Protein AF-A0A8E2WF49-F1 (afdb_monomer)

InterPro domains:
  IPR012863 Protein of unknown function DUF1636 [PF07845] (71-184)

Foldseek 3Di:
DDDDDDDDDPVVVPDDQDFDPVLVVVVVVPPDDDDDDDDDDDDDDDDPPDDDPPPPDDDDPPVPPQQAKEKEKAQQAADPPPRDRCRVVLLVLLVVVLVPDPDPLCVSDHHYYYDHDPRQNSFGIWIKIDTAQAKIWIFGNDDSPPCSVQVSVLSSVQSPDPRSDDDLVPRDPSRRPGTPDIGGHPNDPPDDDD

Structure (mmCIF, N/CA/C/O backbone):
data_AF-A0A8E2WF49-F1
#
_entry.id   AF-A0A8E2WF49-F1
#
loop_
_atom_site.group_PDB
_atom_site.id
_atom_site.type_symbol
_atom_site.label_atom_id
_atom_site.label_alt_id
_atom_site.label_comp_id
_atom_site.label_asym_id
_atom_site.label_entity_id
_atom_site.label_seq_id
_atom_site.pdbx_PDB_ins_code
_atom_site.Cartn_x
_atom_site.Cartn_y
_atom_site.Cartn_z
_atom_site.occupancy
_atom_site.B_iso_or_equiv
_atom_site.auth_seq_id
_atom_site.auth_comp_id
_atom_site.auth_asym_id
_atom_site.auth_atom_id
_atom_site.pdbx_PDB_model_num
ATOM 1 N N . MET A 1 1 ? -32.742 -18.737 -45.192 1.00 38.19 1 MET A N 1
ATOM 2 C CA . MET A 1 1 ? -31.601 -18.593 -46.130 1.00 38.19 1 MET A CA 1
ATOM 3 C C . MET A 1 1 ? -31.351 -17.095 -46.253 1.00 38.19 1 MET A C 1
ATOM 5 O O . MET A 1 1 ? -32.296 -16.425 -46.627 1.00 38.19 1 MET A O 1
ATOM 9 N N . ASN A 1 2 ? -30.260 -16.431 -45.871 1.00 32.62 2 ASN A N 1
ATOM 10 C CA . ASN A 1 2 ? -28.906 -16.698 -45.356 1.00 32.62 2 ASN A CA 1
ATOM 11 C C . ASN A 1 2 ? -28.612 -15.534 -44.372 1.00 32.62 2 ASN A C 1
ATOM 13 O O . ASN A 1 2 ? -29.075 -14.428 -44.616 1.00 32.62 2 ASN A O 1
ATOM 17 N N . ALA A 1 3 ? -28.055 -15.715 -43.173 1.00 40.75 3 ALA A N 1
ATOM 18 C CA . ALA A 1 3 ? -26.646 -15.977 -42.859 1.00 40.75 3 ALA A CA 1
ATOM 19 C C . ALA A 1 3 ? -25.659 -14.917 -43.398 1.00 40.75 3 ALA A C 1
ATOM 21 O O . ALA A 1 3 ? -25.081 -15.097 -44.462 1.00 40.75 3 ALA A O 1
ATOM 22 N N . THR A 1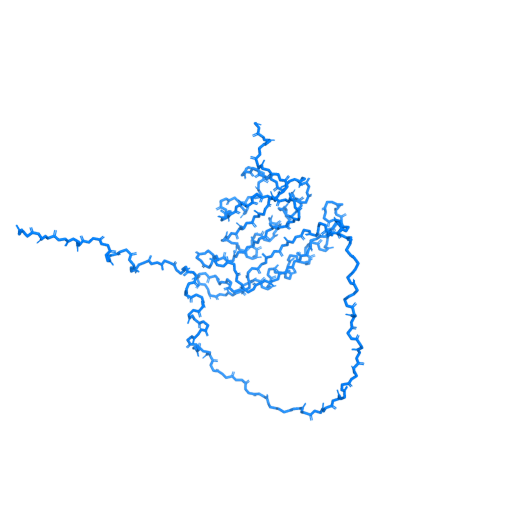 4 ? -25.391 -13.883 -42.591 1.00 45.22 4 THR A N 1
ATOM 23 C CA . THR A 1 4 ? -24.078 -13.213 -42.523 1.00 45.22 4 THR A CA 1
ATOM 24 C C . THR A 1 4 ? -23.876 -12.677 -41.111 1.00 45.22 4 THR A C 1
ATOM 26 O O . THR A 1 4 ? -24.455 -11.677 -40.697 1.00 45.22 4 THR A O 1
ATOM 29 N N . GLY A 1 5 ? -23.106 -13.436 -40.333 1.00 36.09 5 GLY A N 1
ATOM 30 C CA . GLY A 1 5 ? -22.771 -13.142 -38.952 1.00 36.09 5 GLY A CA 1
ATOM 31 C C . GLY A 1 5 ? -21.368 -12.565 -38.790 1.00 36.09 5 GLY A C 1
ATOM 32 O O . GLY A 1 5 ? -20.485 -12.786 -39.611 1.00 36.09 5 GLY A O 1
ATOM 33 N N . ARG A 1 6 ? -21.202 -11.900 -37.643 1.00 44.44 6 ARG A N 1
ATOM 34 C CA . ARG A 1 6 ? -20.004 -11.879 -36.788 1.00 44.44 6 ARG A CA 1
ATOM 35 C C . ARG A 1 6 ? -18.681 -11.527 -37.475 1.00 44.44 6 ARG A C 1
ATOM 37 O O . ARG A 1 6 ? -17.845 -12.393 -37.691 1.00 44.44 6 ARG A O 1
ATOM 44 N N . GLN A 1 7 ? -18.428 -10.235 -37.649 1.00 46.00 7 GLN A N 1
ATOM 45 C CA . GLN A 1 7 ? -17.064 -9.706 -37.727 1.00 46.00 7 GLN A CA 1
ATOM 46 C C . GLN A 1 7 ? -16.991 -8.487 -36.807 1.00 46.00 7 GLN A C 1
ATOM 48 O O . GLN A 1 7 ? -17.578 -7.454 -37.104 1.00 46.00 7 GLN A O 1
ATOM 53 N N . GLY A 1 8 ? -16.367 -8.629 -35.636 1.00 35.56 8 GLY A N 1
ATOM 54 C CA . GLY A 1 8 ? -16.254 -7.504 -34.698 1.00 35.56 8 GLY A CA 1
ATOM 55 C C . GLY A 1 8 ? -15.746 -7.822 -33.292 1.00 35.56 8 GLY A C 1
ATOM 56 O O . GLY A 1 8 ? -15.542 -6.896 -32.518 1.00 35.56 8 GLY A O 1
ATOM 57 N N . TRP A 1 9 ? -15.522 -9.093 -32.939 1.00 39.81 9 TRP A N 1
ATOM 58 C CA . TRP A 1 9 ? -15.067 -9.469 -31.590 1.00 39.81 9 TRP A CA 1
ATOM 59 C C . TRP A 1 9 ? -13.583 -9.879 -31.517 1.00 39.81 9 TRP A C 1
ATOM 61 O O . TRP A 1 9 ? -13.001 -9.855 -30.436 1.00 39.81 9 TRP A O 1
ATOM 71 N N . GLU A 1 10 ? -12.935 -10.189 -32.645 1.00 38.84 10 GLU A N 1
ATOM 72 C CA . GLU A 1 10 ? -11.559 -10.722 -32.660 1.00 38.84 10 GLU A CA 1
ATOM 73 C C . GLU A 1 10 ? -10.469 -9.643 -32.497 1.00 38.84 10 GLU A C 1
ATOM 75 O O . GLU A 1 10 ? -9.354 -9.948 -32.081 1.00 38.84 10 GLU A O 1
ATOM 80 N N . GLY A 1 11 ? -10.791 -8.361 -32.712 1.00 31.05 11 GLY A N 1
ATOM 81 C CA . GLY A 1 11 ? -9.837 -7.252 -32.549 1.00 31.05 11 GLY A CA 1
ATOM 82 C C . GLY A 1 11 ? -9.539 -6.856 -31.094 1.00 31.05 11 GLY A C 1
ATOM 83 O O . GLY A 1 11 ? -8.547 -6.180 -30.837 1.00 31.05 11 GLY A O 1
ATOM 84 N N . TRP A 1 12 ? -10.360 -7.283 -30.128 1.00 38.59 12 TRP A N 1
ATOM 85 C CA . TRP A 1 12 ? -10.239 -6.874 -28.717 1.00 38.59 12 TRP A CA 1
ATOM 86 C C . TRP A 1 12 ? -9.315 -7.768 -27.872 1.00 38.59 12 TRP A C 1
ATOM 88 O O . TRP A 1 12 ? -8.993 -7.425 -26.736 1.00 38.59 12 TRP A O 1
ATOM 98 N N . MET A 1 13 ? -8.867 -8.914 -28.397 1.00 34.59 13 MET A N 1
ATOM 99 C CA . MET A 1 13 ? -7.966 -9.820 -27.666 1.00 34.59 13 MET A CA 1
ATOM 100 C C . MET A 1 13 ? -6.474 -9.501 -27.849 1.00 34.59 13 MET A C 1
ATOM 102 O O . MET A 1 13 ? -5.656 -10.013 -27.091 1.00 34.59 13 MET A O 1
ATOM 106 N N . ALA A 1 14 ? -6.104 -8.617 -28.782 1.00 43.47 14 ALA A N 1
ATOM 107 C CA . ALA A 1 14 ? -4.704 -8.366 -29.141 1.00 43.47 14 ALA A CA 1
ATOM 108 C C . ALA A 1 14 ? -3.983 -7.282 -28.306 1.00 43.47 14 ALA A C 1
ATOM 110 O O . ALA A 1 14 ? -2.799 -7.045 -28.529 1.00 43.47 14 ALA A O 1
ATOM 111 N N . GLN A 1 15 ? -4.645 -6.632 -27.340 1.00 46.75 15 GLN A N 1
ATOM 112 C CA . GLN A 1 15 ? -4.008 -5.674 -26.417 1.00 46.75 15 GLN A CA 1
ATOM 113 C C . GLN A 1 15 ? -4.523 -5.822 -24.980 1.00 46.75 15 GLN A C 1
ATOM 115 O O . GLN A 1 15 ? -4.969 -4.855 -24.369 1.00 46.75 15 GLN A O 1
ATOM 120 N N . ARG A 1 16 ? -4.470 -7.027 -24.405 1.00 43.91 16 ARG A N 1
ATOM 121 C CA . ARG A 1 16 ? -4.667 -7.176 -22.955 1.00 43.91 16 ARG A CA 1
ATOM 122 C C . ARG A 1 16 ? -3.370 -6.780 -22.232 1.00 43.91 16 ARG A C 1
ATOM 124 O O . ARG A 1 16 ? -2.412 -7.551 -22.287 1.00 43.91 16 ARG A O 1
ATOM 131 N N . PRO A 1 17 ? -3.277 -5.600 -21.582 1.00 47.06 17 PRO A N 1
ATOM 132 C CA . PRO A 1 17 ? -2.126 -5.285 -20.744 1.00 47.06 17 PRO A CA 1
ATOM 133 C C . PRO A 1 17 ? -2.053 -6.314 -19.617 1.00 47.06 17 PRO A C 1
ATOM 135 O O . PRO A 1 17 ? -3.069 -6.582 -18.985 1.00 47.06 17 PRO A O 1
ATOM 138 N N . ALA A 1 18 ? -0.862 -6.884 -19.417 1.00 44.75 18 ALA A N 1
ATOM 139 C CA . ALA A 1 18 ? -0.517 -7.972 -18.497 1.00 44.75 18 ALA A CA 1
ATOM 140 C C . ALA A 1 18 ? -1.478 -8.150 -17.301 1.00 44.75 18 ALA A C 1
ATOM 142 O O . ALA A 1 18 ? -1.234 -7.662 -16.196 1.00 44.75 18 ALA A O 1
ATOM 143 N N . SER A 1 19 ? -2.570 -8.877 -17.532 1.00 62.00 19 SER A N 1
ATOM 144 C CA . SER A 1 19 ? -3.515 -9.324 -16.518 1.00 62.00 19 SER A CA 1
ATOM 145 C C . SER A 1 19 ? -3.236 -10.791 -16.227 1.00 62.00 19 SER A C 1
ATOM 147 O O . SER A 1 19 ? -3.172 -11.572 -17.168 1.00 62.00 19 SER A O 1
ATOM 149 N N . GLN A 1 20 ? -3.087 -11.131 -14.942 1.00 54.25 20 GLN A N 1
ATOM 150 C CA . GLN A 1 20 ? -3.127 -12.463 -14.300 1.00 54.25 20 GLN A CA 1
ATOM 151 C C . GLN A 1 20 ? -2.342 -13.620 -14.960 1.00 54.25 20 GLN A C 1
ATOM 153 O O . GLN A 1 20 ? -1.416 -14.151 -14.351 1.00 54.25 20 GLN A O 1
ATOM 158 N N . GLU A 1 21 ? -2.662 -13.990 -16.195 1.00 46.31 21 GLU A N 1
ATOM 159 C CA . GLU A 1 21 ? -2.089 -15.106 -16.952 1.00 46.31 21 GLU A CA 1
ATOM 160 C C . GLU A 1 21 ? -0.596 -14.887 -17.257 1.00 46.31 21 GLU A C 1
ATOM 162 O O . GLU A 1 21 ? 0.214 -15.801 -17.129 1.00 46.31 21 GLU A O 1
ATOM 167 N N . THR A 1 22 ? -0.174 -13.651 -17.549 1.00 51.75 22 THR A N 1
ATOM 168 C CA . THR A 1 22 ? 1.205 -13.365 -17.993 1.00 51.75 22 THR A CA 1
ATOM 169 C C . THR A 1 22 ? 2.265 -13.562 -16.904 1.00 51.75 22 THR A C 1
ATOM 171 O O . THR A 1 22 ? 3.410 -13.887 -17.216 1.00 51.75 22 THR A O 1
ATOM 174 N N . CYS A 1 23 ? 1.915 -13.370 -15.626 1.00 51.19 23 CYS A N 1
ATOM 175 C CA . CYS A 1 23 ? 2.872 -13.573 -14.534 1.00 51.19 23 CYS A CA 1
ATOM 176 C C . CYS A 1 23 ? 3.107 -15.071 -14.295 1.00 51.19 23 CYS A C 1
ATOM 178 O O . CYS A 1 23 ? 4.255 -15.498 -14.230 1.00 51.19 23 CYS A O 1
ATOM 180 N N . HIS A 1 24 ? 2.032 -15.867 -14.296 1.00 47.50 24 HIS A N 1
ATOM 181 C CA . HIS A 1 24 ? 2.108 -17.324 -14.181 1.00 47.50 24 HIS A CA 1
ATOM 182 C C . HIS A 1 24 ? 2.810 -17.953 -15.401 1.00 47.50 24 HIS A C 1
ATOM 184 O O . HIS A 1 24 ? 3.558 -18.918 -15.274 1.00 47.50 24 HIS A O 1
ATOM 190 N N . GLN A 1 25 ? 2.627 -17.387 -16.598 1.00 50.59 25 GLN A N 1
ATOM 191 C CA . GLN A 1 25 ? 3.191 -17.925 -17.841 1.00 50.59 25 GLN A CA 1
ATOM 192 C C . GLN A 1 25 ? 4.688 -17.611 -18.026 1.00 50.59 25 GLN A C 1
ATOM 194 O O . GLN A 1 25 ? 5.413 -18.404 -18.627 1.00 50.59 25 GLN A O 1
ATOM 199 N N . HIS A 1 26 ? 5.195 -16.506 -17.466 1.00 50.56 26 HIS A N 1
ATOM 200 C CA . HIS A 1 26 ? 6.644 -16.253 -17.390 1.00 50.56 26 HIS A CA 1
ATOM 201 C C . HIS A 1 26 ? 7.354 -17.183 -16.393 1.00 50.56 26 HIS A C 1
ATOM 203 O O . HIS A 1 26 ? 8.491 -17.575 -16.641 1.00 50.56 26 HIS A O 1
ATOM 209 N N . GLU A 1 27 ? 6.684 -17.577 -15.307 1.00 50.47 27 GLU A N 1
ATOM 210 C CA . GLU A 1 27 ? 7.191 -18.574 -14.351 1.00 50.47 27 GLU A CA 1
ATOM 211 C C . GLU A 1 27 ? 7.284 -19.970 -14.990 1.00 50.47 27 GLU A C 1
ATOM 213 O O . GLU A 1 27 ? 8.276 -20.675 -14.823 1.00 50.47 27 GLU A O 1
ATOM 218 N N . LEU A 1 28 ? 6.294 -20.332 -15.814 1.00 44.28 28 LEU A N 1
ATOM 219 C CA . LEU A 1 28 ? 6.237 -21.622 -16.510 1.00 44.28 28 LEU A CA 1
ATOM 220 C C . LEU A 1 28 ? 7.184 -21.738 -17.718 1.00 44.28 28 LEU A C 1
ATOM 222 O O . LEU A 1 28 ? 7.520 -22.849 -18.119 1.00 44.28 28 LEU A O 1
ATOM 226 N N . THR A 1 29 ? 7.616 -20.627 -18.323 1.00 45.25 29 THR A N 1
ATOM 227 C CA . THR A 1 29 ? 8.442 -20.657 -19.551 1.00 45.25 29 THR A CA 1
ATOM 228 C C . THR A 1 29 ? 9.947 -20.695 -19.305 1.00 45.25 29 THR A C 1
ATOM 230 O O . THR A 1 29 ? 10.702 -20.764 -20.274 1.00 45.25 29 THR A O 1
ATOM 233 N N . GLY A 1 30 ? 10.404 -20.696 -18.046 1.00 40.47 30 GLY A N 1
ATOM 234 C CA . GLY A 1 30 ? 11.752 -21.148 -17.688 1.00 40.47 30 GLY A CA 1
ATOM 235 C C . GLY A 1 30 ? 12.915 -20.461 -18.415 1.00 40.47 30 GLY A C 1
ATOM 236 O O . GLY A 1 30 ? 14.003 -21.031 -18.472 1.00 40.47 30 GLY A O 1
ATOM 237 N N . ARG A 1 31 ? 12.745 -19.245 -18.961 1.00 41.03 31 ARG A N 1
ATOM 238 C CA . ARG A 1 31 ? 13.866 -18.441 -19.484 1.00 41.03 31 ARG A CA 1
ATOM 239 C C . ARG A 1 31 ? 14.629 -17.823 -18.312 1.00 41.03 31 ARG A C 1
ATOM 241 O O . ARG A 1 31 ? 14.635 -16.612 -18.113 1.00 41.03 31 ARG A O 1
ATOM 248 N N . GLY A 1 32 ? 15.218 -18.703 -17.507 1.00 35.22 32 GLY A N 1
ATOM 249 C CA . GLY A 1 32 ? 16.214 -18.378 -16.505 1.00 35.22 32 GLY A CA 1
ATOM 250 C C . GLY A 1 32 ? 17.478 -17.853 -17.178 1.00 35.22 32 GLY A C 1
ATOM 251 O O . GLY A 1 32 ? 17.897 -18.333 -18.231 1.00 35.22 32 GLY A O 1
ATOM 252 N N . VAL A 1 33 ? 18.069 -16.837 -16.564 1.00 42.41 33 VAL A N 1
ATOM 253 C CA . VAL A 1 33 ? 19.403 -16.339 -16.903 1.00 42.41 33 VAL A CA 1
ATOM 254 C C . VAL A 1 33 ? 20.438 -17.374 -16.421 1.00 42.41 33 VAL A C 1
ATOM 256 O O . VAL A 1 33 ? 20.286 -17.881 -15.307 1.00 42.41 33 VAL A O 1
ATOM 259 N N . PRO A 1 34 ? 21.469 -17.727 -17.216 1.00 36.75 34 PRO A N 1
ATOM 260 C CA . PRO A 1 34 ? 22.448 -18.742 -16.833 1.00 36.75 34 PRO A CA 1
ATOM 261 C C . PRO A 1 34 ? 23.568 -18.194 -15.933 1.00 36.75 34 PRO A C 1
ATOM 263 O O . PRO A 1 34 ? 24.115 -17.127 -16.199 1.00 36.75 34 PRO A O 1
ATOM 266 N N . GLY A 1 35 ? 23.990 -19.016 -14.963 1.00 31.31 35 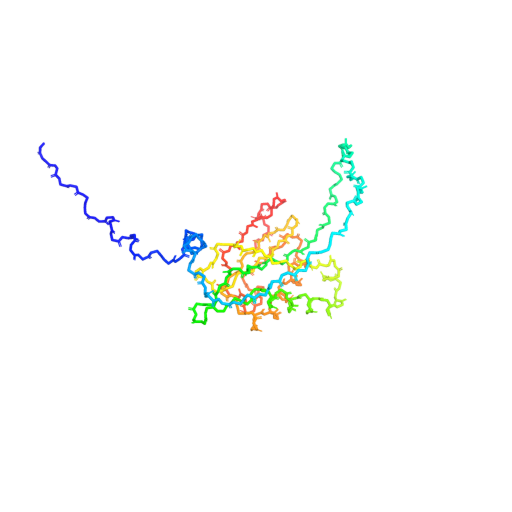GLY A N 1
ATOM 267 C CA . GLY A 1 35 ? 25.384 -19.084 -14.501 1.00 31.31 35 GLY A CA 1
ATOM 268 C C . GLY A 1 35 ? 25.639 -18.772 -13.022 1.00 31.31 35 GLY A C 1
ATOM 269 O O . GLY A 1 35 ? 25.539 -17.626 -12.603 1.00 31.31 35 GLY A O 1
ATOM 270 N N . GLY A 1 36 ? 26.069 -19.789 -12.263 1.00 30.03 36 GLY A N 1
ATOM 271 C CA . GLY A 1 36 ? 26.660 -19.628 -10.929 1.00 30.03 36 GLY A CA 1
ATOM 272 C C . GLY A 1 36 ? 26.642 -20.907 -10.089 1.00 30.03 36 GLY A C 1
ATOM 273 O O . GLY A 1 36 ? 25.849 -21.035 -9.166 1.00 30.03 36 GLY A O 1
ATOM 274 N N . ASN A 1 37 ? 27.489 -21.873 -10.434 1.00 37.16 37 ASN A N 1
ATOM 275 C CA . ASN A 1 37 ? 27.686 -23.148 -9.745 1.00 37.16 37 ASN A CA 1
ATOM 276 C C . ASN A 1 37 ? 28.632 -23.023 -8.534 1.00 37.16 37 ASN A C 1
ATOM 278 O O . ASN A 1 37 ? 29.767 -22.582 -8.672 1.00 37.16 37 ASN A O 1
ATOM 282 N N . ALA A 1 38 ? 28.217 -23.536 -7.374 1.00 35.84 38 ALA A N 1
ATOM 283 C CA . ALA A 1 38 ? 29.129 -23.989 -6.325 1.00 35.84 38 ALA A CA 1
ATOM 284 C C . ALA A 1 38 ? 28.512 -25.197 -5.611 1.00 35.84 38 ALA A C 1
ATOM 286 O O . ALA A 1 38 ? 27.334 -25.201 -5.260 1.00 35.84 38 ALA A O 1
ATOM 287 N N . ASN A 1 39 ? 29.317 -26.247 -5.488 1.00 35.06 39 ASN A N 1
ATOM 288 C CA . ASN A 1 39 ? 28.930 -27.599 -5.121 1.00 35.06 39 ASN A CA 1
ATOM 289 C C . ASN A 1 39 ? 29.429 -27.952 -3.707 1.00 35.06 39 ASN A C 1
ATOM 291 O O . ASN A 1 39 ? 30.492 -27.492 -3.306 1.00 35.06 39 ASN A O 1
ATOM 295 N N . LEU A 1 40 ? 28.697 -28.871 -3.068 1.00 36.25 40 LEU A N 1
ATOM 296 C CA . LEU A 1 40 ? 29.076 -29.801 -1.991 1.00 36.25 40 LEU A CA 1
ATOM 297 C C . LEU A 1 40 ? 29.456 -29.272 -0.596 1.00 36.25 40 LEU A C 1
ATOM 299 O O . LEU A 1 40 ? 30.496 -28.667 -0.367 1.00 36.25 40 LEU A O 1
ATOM 303 N N . GLY A 1 41 ? 28.654 -29.721 0.374 1.00 30.80 41 GLY A N 1
ATOM 304 C CA . GLY A 1 41 ? 28.955 -29.723 1.804 1.00 30.80 41 GLY A CA 1
ATOM 305 C C . GLY A 1 41 ? 27.943 -30.565 2.586 1.00 30.80 41 GLY A C 1
ATOM 306 O O . GLY A 1 41 ? 27.234 -30.050 3.441 1.00 30.80 41 GLY A O 1
ATOM 307 N N . LEU A 1 42 ? 27.823 -31.852 2.240 1.00 38.50 42 LEU A N 1
ATOM 308 C CA . LEU A 1 42 ? 27.000 -32.837 2.945 1.00 38.50 42 LEU A CA 1
ATOM 309 C C . LEU A 1 42 ? 27.689 -33.239 4.260 1.00 38.50 42 LEU A C 1
ATOM 311 O O . LEU A 1 42 ? 28.649 -34.002 4.234 1.00 38.50 42 LEU A O 1
ATOM 315 N N . VAL A 1 43 ? 27.165 -32.793 5.402 1.00 38.56 43 VAL A N 1
ATOM 316 C CA . VAL A 1 43 ? 27.353 -33.479 6.689 1.00 38.56 43 VAL A CA 1
ATOM 317 C C . VAL A 1 43 ? 26.022 -33.515 7.430 1.00 38.56 43 VAL A C 1
ATOM 319 O O . VAL A 1 43 ? 25.433 -32.491 7.769 1.00 38.56 43 VAL A O 1
ATOM 322 N N . GLY A 1 44 ? 25.513 -34.732 7.609 1.00 36.38 44 GLY A N 1
ATOM 323 C CA . GLY A 1 44 ? 24.243 -34.991 8.265 1.00 36.38 44 GLY A CA 1
ATOM 324 C C . GLY A 1 44 ? 24.278 -34.662 9.752 1.00 36.38 44 GLY A C 1
ATOM 325 O O . GLY A 1 44 ? 25.291 -34.832 10.433 1.00 36.38 44 GLY A O 1
ATOM 326 N N 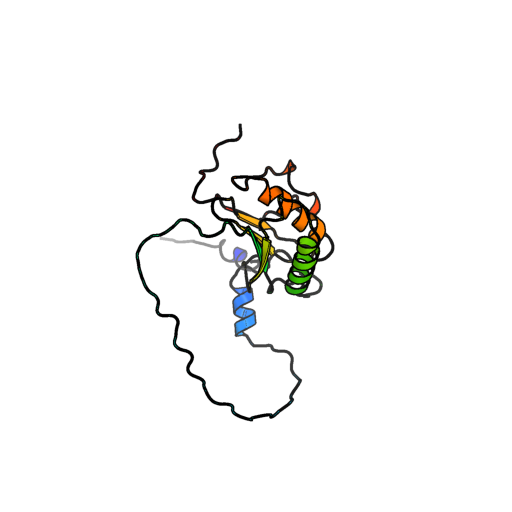. ARG A 1 45 ? 23.123 -34.245 10.274 1.00 40.62 45 ARG A N 1
ATOM 327 C CA . ARG A 1 45 ? 22.866 -34.246 11.711 1.00 40.62 45 ARG A CA 1
ATOM 328 C C . ARG A 1 45 ? 21.389 -34.515 11.991 1.00 40.62 45 ARG A C 1
ATOM 330 O O . ARG A 1 45 ? 20.539 -33.651 11.844 1.00 40.62 45 ARG A O 1
ATOM 337 N N . LEU A 1 46 ? 21.157 -35.787 12.308 1.00 44.31 46 LEU A N 1
ATOM 338 C CA . LEU A 1 46 ? 20.217 -36.358 13.275 1.00 44.31 46 LEU A CA 1
ATOM 339 C C . LEU A 1 46 ? 18.935 -35.559 13.554 1.00 44.31 46 LEU A C 1
ATOM 341 O O . LEU A 1 46 ? 18.941 -34.542 14.243 1.00 44.31 46 LEU A O 1
ATOM 345 N N . ALA A 1 47 ? 17.830 -36.131 13.076 1.00 41.22 47 ALA A N 1
ATOM 346 C CA . ALA A 1 47 ? 16.470 -35.796 13.451 1.00 41.22 47 ALA A CA 1
ATOM 347 C C . ALA A 1 47 ? 16.262 -36.004 14.959 1.00 41.22 47 ALA A C 1
ATOM 349 O O . ALA A 1 47 ? 16.065 -37.123 15.433 1.00 41.22 47 ALA A O 1
ATOM 350 N N . SER A 1 48 ? 16.271 -34.905 15.704 1.00 39.66 48 SER A N 1
ATOM 351 C CA . SER A 1 48 ? 15.607 -34.835 16.998 1.00 39.66 48 SER A CA 1
ATOM 352 C C . SER A 1 48 ? 14.122 -34.631 16.721 1.00 39.66 48 SER A C 1
ATOM 354 O O . SER A 1 48 ? 13.689 -33.521 16.411 1.00 39.66 48 SER A O 1
ATOM 356 N N . PHE A 1 49 ? 13.360 -35.723 16.781 1.00 43.75 49 PHE A N 1
ATOM 357 C CA . PHE A 1 49 ? 11.904 -35.708 16.871 1.00 43.75 49 PHE A CA 1
ATOM 358 C C . PHE A 1 49 ? 11.498 -34.880 18.096 1.00 43.75 49 PHE A C 1
ATOM 360 O O . PHE A 1 49 ? 11.471 -35.378 19.219 1.00 43.75 49 PHE A O 1
ATOM 367 N N . LEU A 1 50 ? 11.220 -33.596 17.881 1.00 42.66 50 LEU A N 1
ATOM 368 C CA . LEU A 1 50 ? 10.443 -32.806 18.821 1.00 42.66 50 LEU A CA 1
ATOM 369 C C . LEU A 1 50 ? 8.972 -33.173 18.594 1.00 42.66 50 LEU A C 1
ATOM 371 O O . LEU A 1 50 ? 8.533 -33.180 17.439 1.00 42.66 50 LEU A O 1
ATOM 375 N N . PRO A 1 51 ? 8.220 -33.533 19.647 1.00 37.19 51 PRO A N 1
ATOM 376 C CA . PRO A 1 51 ? 6.825 -33.904 19.496 1.00 37.19 51 PRO A CA 1
ATOM 377 C C . PRO A 1 51 ? 6.051 -32.720 18.917 1.00 37.19 51 PRO A C 1
ATOM 379 O O . PRO A 1 51 ? 6.181 -31.586 19.380 1.00 37.19 51 PRO A O 1
ATOM 382 N N . SER A 1 52 ? 5.271 -33.003 17.873 1.00 43.31 52 SER A N 1
ATOM 383 C CA . SER A 1 52 ? 4.266 -32.097 17.329 1.00 43.31 52 SER A CA 1
ATOM 384 C C . SER A 1 52 ? 3.446 -31.505 18.478 1.00 43.31 52 SER A C 1
ATOM 386 O O . SER A 1 52 ? 3.025 -32.276 19.345 1.00 43.31 52 SER A O 1
ATOM 388 N N . PRO A 1 53 ? 3.187 -30.185 18.517 1.00 39.44 53 PRO A N 1
ATOM 389 C CA . PRO A 1 53 ? 2.167 -29.685 19.416 1.00 39.44 53 PRO A CA 1
ATOM 390 C C . PRO A 1 53 ? 0.855 -30.321 18.966 1.00 39.44 53 PRO A C 1
ATOM 392 O O . PRO A 1 53 ? 0.391 -30.117 17.841 1.00 39.44 53 PRO A O 1
ATOM 395 N N . VAL A 1 54 ? 0.340 -31.189 19.828 1.00 42.12 54 VAL A N 1
ATOM 396 C CA . VAL A 1 54 ? -0.969 -31.797 19.685 1.00 42.12 54 VAL A CA 1
ATOM 397 C C . VAL A 1 54 ? -1.973 -30.651 19.626 1.00 42.12 54 VAL A C 1
ATOM 399 O O . VAL A 1 54 ? -1.967 -29.733 20.447 1.00 42.12 54 VAL A O 1
ATOM 402 N N . LEU A 1 55 ? -2.757 -30.662 18.554 1.00 46.34 55 LEU A N 1
ATOM 403 C CA . LEU A 1 55 ? -3.892 -29.785 18.350 1.00 46.34 55 LEU A CA 1
ATOM 404 C C . LEU A 1 55 ? -4.984 -30.231 19.331 1.00 46.34 55 LEU A C 1
ATOM 406 O O . LEU A 1 55 ? -5.831 -31.049 18.977 1.00 46.34 55 LEU A O 1
ATOM 410 N N . GLU A 1 56 ? -4.943 -29.733 20.565 1.00 35.53 56 GLU A N 1
ATOM 411 C CA . GLU A 1 56 ? -6.051 -29.904 21.502 1.00 35.53 56 GLU A CA 1
ATOM 412 C C . GLU A 1 56 ? -7.198 -28.978 21.075 1.00 35.53 56 GLU A C 1
ATOM 414 O O . GLU A 1 56 ? -7.148 -27.752 21.195 1.00 35.53 56 GLU A O 1
ATOM 419 N N . SER A 1 57 ? -8.229 -29.591 20.504 1.00 53.12 57 SER A N 1
ATOM 420 C CA . SER A 1 57 ? -9.478 -28.964 20.104 1.00 53.12 57 SER A CA 1
ATOM 421 C C . SER A 1 57 ? -10.441 -28.890 21.287 1.00 53.12 57 SER A C 1
ATOM 423 O O . SER A 1 57 ? -11.300 -29.757 21.429 1.00 53.12 57 SER A O 1
ATOM 425 N N . ASP A 1 58 ? -10.347 -27.824 22.079 1.00 45.62 58 ASP A N 1
ATOM 426 C CA . ASP A 1 58 ? -11.454 -27.386 22.926 1.00 45.62 58 ASP A CA 1
ATOM 427 C C . ASP A 1 58 ? -12.084 -26.146 22.296 1.00 45.62 58 ASP A C 1
ATOM 429 O O .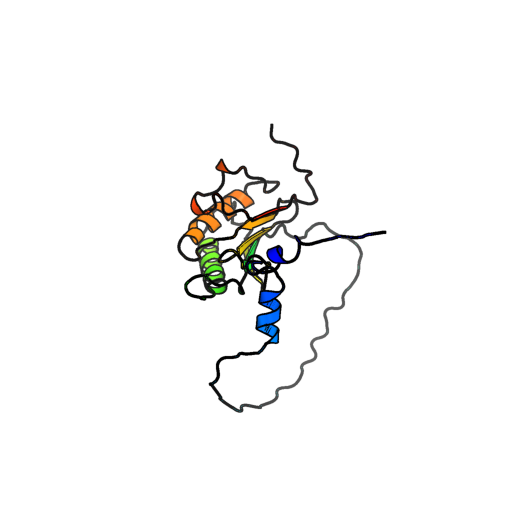 ASP A 1 58 ? -11.524 -25.051 22.265 1.00 45.62 58 ASP A O 1
ATOM 433 N N . GLY A 1 59 ? -13.265 -26.354 21.716 1.00 44.22 59 GLY A N 1
ATOM 434 C CA . GLY A 1 59 ? -14.061 -25.337 21.048 1.00 44.22 59 GLY A CA 1
ATOM 435 C C . GLY A 1 59 ? -14.457 -24.205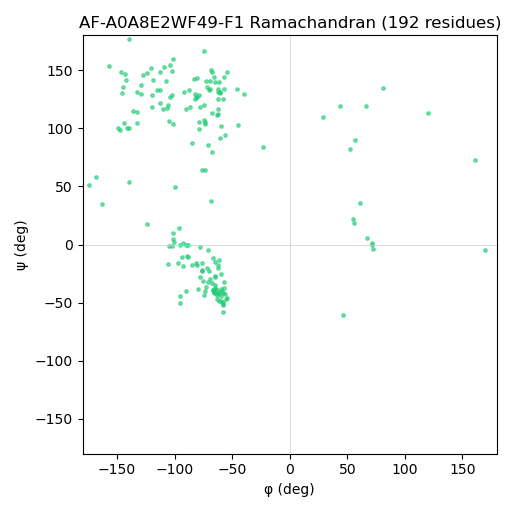 21.990 1.00 44.22 59 GLY A C 1
ATOM 436 O O . GLY A 1 59 ? -15.525 -24.224 22.597 1.00 44.22 59 GLY A O 1
ATOM 437 N N . LYS A 1 60 ? -13.628 -23.168 22.035 1.00 37.59 60 LYS A N 1
ATOM 438 C CA . LYS A 1 60 ? -14.018 -21.816 22.411 1.00 37.59 60 LYS A CA 1
ATOM 439 C C . LYS A 1 60 ? -13.250 -20.875 21.498 1.00 37.59 60 LYS A C 1
ATOM 441 O O . LYS A 1 60 ? -12.070 -20.642 21.702 1.00 37.59 60 LYS A O 1
ATOM 446 N N . LEU A 1 61 ? -13.918 -20.375 20.458 1.00 45.09 61 LEU A N 1
ATOM 447 C CA . LEU A 1 61 ? -13.429 -19.232 19.692 1.00 45.09 61 LEU A CA 1
ATOM 448 C C . LEU A 1 61 ? -13.488 -18.023 20.630 1.00 45.09 61 LEU A C 1
ATOM 450 O O . LEU A 1 61 ? -14.456 -17.260 20.618 1.00 45.09 61 LEU A O 1
ATOM 454 N N . ASP A 1 62 ? -12.506 -17.888 21.517 1.00 42.09 62 ASP A N 1
ATOM 455 C CA . ASP A 1 62 ? -12.235 -16.594 22.100 1.00 42.09 62 ASP A CA 1
ATOM 456 C C . ASP A 1 62 ? -11.823 -15.688 20.936 1.00 42.09 62 ASP A C 1
ATOM 458 O O . ASP A 1 62 ? -10.892 -15.945 20.182 1.00 42.09 62 ASP A O 1
ATOM 462 N N . GLY A 1 63 ? -12.620 -14.653 20.682 1.00 45.06 63 GLY A N 1
ATOM 463 C CA . GLY A 1 63 ? -12.429 -13.714 19.574 1.00 45.06 63 GLY A CA 1
ATOM 464 C C . GLY A 1 63 ? -11.186 -12.829 19.726 1.00 45.06 63 GLY A C 1
ATOM 465 O O . GLY A 1 63 ? -11.239 -11.650 19.393 1.00 45.06 63 GLY A O 1
ATOM 466 N N . SER A 1 64 ? -10.090 -13.372 20.248 1.00 45.44 64 SER A N 1
ATOM 467 C CA . SER A 1 64 ? -8.796 -12.741 20.450 1.00 45.44 64 SER A CA 1
ATOM 468 C C . SER A 1 64 ? -7.836 -13.138 19.326 1.00 45.44 64 SER A C 1
ATOM 470 O O . SER A 1 64 ? -6.702 -13.541 19.567 1.00 45.44 64 SER A O 1
ATOM 472 N N . ILE A 1 65 ? -8.270 -13.012 18.069 1.00 48.38 65 ILE A N 1
ATOM 473 C CA . ILE A 1 65 ? -7.290 -12.773 17.010 1.00 48.38 65 ILE A CA 1
ATOM 474 C C . ILE A 1 65 ? -6.887 -11.321 17.226 1.00 48.38 65 ILE A C 1
ATOM 476 O O . ILE A 1 65 ? -7.684 -10.421 16.943 1.00 48.38 65 ILE A O 1
ATOM 480 N N . ASP A 1 66 ? -5.706 -11.098 17.800 1.00 51.62 66 ASP A N 1
ATOM 481 C CA . ASP A 1 66 ? -5.127 -9.765 17.932 1.00 51.62 66 ASP A CA 1
ATOM 482 C C . ASP A 1 66 ? -5.399 -8.972 16.640 1.00 51.62 66 ASP A C 1
ATOM 484 O O . ASP A 1 66 ? -5.151 -9.497 15.546 1.00 51.62 66 ASP A O 1
ATOM 488 N N . PRO A 1 67 ? -5.934 -7.734 16.698 1.00 57.12 67 PRO A N 1
ATOM 489 C CA . PRO A 1 67 ? -6.143 -6.916 15.510 1.00 57.12 67 PRO A CA 1
ATOM 490 C C . PRO A 1 67 ? -4.786 -6.389 15.029 1.00 57.12 67 PRO A C 1
ATOM 492 O O . PRO A 1 67 ? -4.510 -5.186 15.057 1.00 57.12 67 PRO A O 1
ATOM 495 N N . ILE A 1 68 ? -3.915 -7.306 14.611 1.00 78.19 68 ILE A N 1
ATOM 496 C CA . ILE A 1 68 ? -2.628 -6.997 14.022 1.00 78.19 68 ILE A CA 1
ATOM 497 C C . ILE A 1 68 ? -2.949 -6.340 12.693 1.00 78.19 68 ILE A C 1
ATOM 4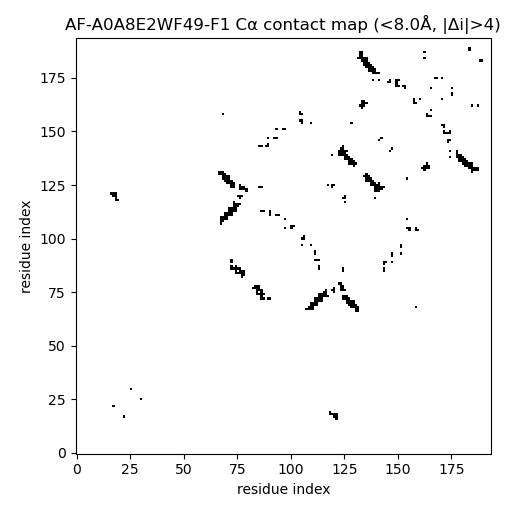99 O O . ILE A 1 68 ? -3.524 -6.943 11.781 1.00 78.19 68 ILE A O 1
ATOM 503 N N . HIS A 1 69 ? -2.621 -5.058 12.608 1.00 90.81 69 HIS A N 1
ATOM 504 C CA . HIS A 1 69 ? -2.699 -4.364 11.344 1.00 90.81 69 HIS A CA 1
ATOM 505 C C . HIS A 1 69 ? -1.583 -4.913 10.458 1.00 90.81 69 HIS A C 1
ATOM 507 O O . HIS A 1 69 ? -0.441 -5.055 10.894 1.00 90.81 69 HIS A O 1
ATOM 513 N N . ARG A 1 70 ? -1.906 -5.247 9.215 1.00 94.31 70 ARG A N 1
ATOM 514 C CA . ARG A 1 70 ? -0.962 -5.839 8.269 1.00 94.31 70 ARG A CA 1
ATOM 515 C C . ARG A 1 70 ? -0.729 -4.885 7.114 1.00 94.31 70 ARG A C 1
ATOM 517 O O . ARG A 1 70 ? -1.688 -4.355 6.547 1.00 94.31 70 ARG A O 1
ATOM 524 N N . ILE A 1 71 ? 0.542 -4.693 6.777 1.00 96.88 71 ILE A N 1
ATOM 525 C CA . ILE A 1 71 ? 0.981 -4.112 5.510 1.00 96.88 71 ILE A CA 1
ATOM 526 C C . ILE A 1 71 ? 1.551 -5.248 4.674 1.00 96.88 71 ILE A C 1
ATOM 528 O O . ILE A 1 71 ? 2.529 -5.884 5.062 1.00 96.88 71 ILE A O 1
ATOM 532 N N . ILE A 1 72 ? 0.922 -5.508 3.537 1.00 97.81 72 ILE A N 1
ATOM 533 C CA . ILE A 1 72 ? 1.254 -6.633 2.670 1.00 97.81 72 ILE A CA 1
ATOM 534 C C . ILE A 1 72 ? 1.824 -6.074 1.371 1.00 97.81 72 ILE A C 1
ATOM 536 O O . ILE A 1 72 ? 1.161 -5.295 0.688 1.00 97.81 72 ILE A O 1
ATOM 540 N N . VAL A 1 73 ? 3.047 -6.456 1.022 1.00 98.25 73 VAL A N 1
ATOM 541 C CA . VAL A 1 73 ? 3.765 -5.936 -0.148 1.00 98.25 73 VAL A CA 1
ATOM 542 C C . VAL A 1 73 ? 3.942 -7.044 -1.177 1.00 98.25 73 VAL A C 1
ATOM 544 O O . VAL A 1 73 ? 4.353 -8.153 -0.847 1.00 98.25 73 VAL A O 1
ATOM 547 N N . CYS A 1 74 ? 3.643 -6.756 -2.444 1.00 97.81 74 CYS A N 1
ATOM 548 C CA . CYS A 1 74 ? 3.867 -7.709 -3.530 1.00 97.81 74 CYS A CA 1
ATOM 549 C C . CYS A 1 74 ? 5.352 -7.732 -3.911 1.00 97.81 74 CYS A C 1
ATOM 551 O O . CYS A 1 74 ? 5.883 -6.731 -4.394 1.00 97.81 74 CYS A O 1
ATOM 553 N N . THR A 1 75 ? 6.011 -8.877 -3.753 1.00 96.56 75 THR A N 1
ATOM 554 C CA . THR A 1 75 ? 7.433 -9.043 -4.088 1.00 96.56 75 THR A CA 1
ATOM 555 C C . THR A 1 75 ? 7.657 -9.383 -5.564 1.00 96.56 75 THR A C 1
ATOM 557 O O . THR A 1 75 ? 8.749 -9.156 -6.089 1.00 96.56 75 THR A O 1
ATOM 560 N N . LEU A 1 76 ? 6.617 -9.839 -6.284 1.00 95.31 76 LEU A N 1
ATOM 561 C CA . LEU A 1 76 ? 6.680 -10.092 -7.729 1.00 95.31 76 LEU A CA 1
ATOM 562 C C . LEU A 1 76 ? 6.241 -8.913 -8.612 1.00 95.31 76 LEU A C 1
ATOM 564 O O . LEU A 1 76 ? 6.273 -9.025 -9.844 1.00 95.31 76 LEU A O 1
ATOM 568 N N . CYS A 1 77 ? 5.867 -7.768 -8.049 1.00 93.75 77 CYS A N 1
ATOM 569 C CA . CYS A 1 77 ? 5.728 -6.565 -8.863 1.00 93.75 77 CYS A CA 1
ATOM 570 C C . CYS A 1 77 ? 7.100 -6.142 -9.405 1.00 93.75 77 CYS A C 1
ATOM 572 O O . CYS A 1 77 ? 8.120 -6.264 -8.728 1.00 93.75 77 CYS A O 1
ATOM 574 N N . ARG A 1 78 ? 7.113 -5.628 -10.634 1.00 93.00 78 ARG A N 1
ATOM 575 C CA . ARG A 1 78 ? 8.289 -4.999 -11.234 1.00 93.00 78 ARG A CA 1
ATOM 576 C C . ARG A 1 78 ? 7.943 -3.589 -11.667 1.00 93.00 78 ARG A C 1
ATOM 578 O O . ARG A 1 78 ? 6.808 -3.332 -12.074 1.00 93.00 78 ARG A O 1
ATOM 585 N N . ASP A 1 79 ? 8.921 -2.707 -11.597 1.00 91.56 79 ASP A N 1
ATOM 586 C CA . ASP A 1 79 ? 8.832 -1.428 -12.275 1.00 91.56 79 ASP A CA 1
ATOM 587 C C . ASP A 1 79 ? 8.715 -1.639 -13.796 1.00 91.56 79 ASP A C 1
ATOM 589 O O . ASP A 1 79 ? 9.344 -2.538 -14.362 1.00 91.56 79 ASP A O 1
ATOM 593 N N . LEU A 1 80 ? 7.870 -0.844 -14.457 1.00 87.31 80 LEU A N 1
ATOM 594 C CA . LEU A 1 80 ? 7.551 -1.046 -15.875 1.00 87.31 80 LEU A CA 1
ATOM 595 C C . LEU A 1 80 ? 8.668 -0.572 -16.812 1.00 87.31 80 LEU A C 1
ATOM 597 O O . LEU A 1 80 ? 8.725 -1.036 -17.948 1.00 87.31 80 LEU A O 1
ATOM 601 N N . VAL A 1 81 ? 9.539 0.327 -16.349 1.00 88.62 81 VAL A N 1
ATOM 602 C CA . VAL A 1 81 ? 10.632 0.894 -17.150 1.00 88.62 81 VAL A CA 1
ATOM 603 C C . VAL A 1 81 ? 11.927 0.126 -16.900 1.00 88.62 81 VAL A C 1
ATOM 605 O O . VAL A 1 81 ? 12.594 -0.306 -17.833 1.00 88.62 81 VAL A O 1
ATOM 608 N N . THR A 1 82 ? 12.276 -0.064 -15.632 1.00 90.56 82 THR A N 1
ATOM 609 C CA . THR A 1 82 ? 13.556 -0.637 -15.198 1.00 90.56 82 THR A CA 1
ATOM 610 C C . THR A 1 82 ? 13.504 -2.151 -15.000 1.00 90.56 82 THR A C 1
ATOM 612 O O . THR A 1 82 ? 14.547 -2.796 -14.949 1.00 90.56 82 THR A O 1
ATOM 615 N N . GLY A 1 83 ? 12.311 -2.740 -14.854 1.00 91.69 83 GLY A N 1
ATOM 616 C CA . GLY A 1 83 ? 12.140 -4.165 -14.554 1.00 91.69 83 GLY A CA 1
ATOM 617 C C . GLY A 1 83 ? 12.542 -4.571 -13.129 1.00 91.69 83 GLY A C 1
ATOM 618 O O . GLY A 1 83 ? 12.427 -5.748 -12.780 1.00 91.69 83 GLY A O 1
ATOM 619 N N . VAL A 1 84 ? 12.983 -3.622 -12.297 1.00 93.12 84 VAL A N 1
ATOM 620 C CA . VAL A 1 84 ? 13.451 -3.868 -10.928 1.00 93.12 84 VAL A CA 1
ATOM 621 C C . VAL A 1 84 ? 12.290 -4.280 -10.024 1.00 93.12 84 VAL A C 1
ATOM 623 O O . VAL A 1 84 ? 11.185 -3.740 -10.110 1.00 93.12 84 VAL A O 1
ATOM 626 N N . ARG A 1 85 ? 12.555 -5.236 -9.130 1.00 95.25 85 ARG A N 1
ATOM 627 C CA . ARG A 1 85 ? 11.628 -5.688 -8.088 1.00 95.25 85 ARG A CA 1
ATOM 628 C C . ARG A 1 85 ? 12.028 -5.054 -6.760 1.00 95.25 85 ARG A C 1
ATOM 630 O O . ARG A 1 85 ? 12.985 -5.493 -6.140 1.00 95.25 85 ARG A O 1
ATOM 637 N N . SER A 1 86 ? 11.293 -4.036 -6.333 1.00 96.00 86 SER A N 1
ATOM 638 C CA . SER A 1 86 ? 11.588 -3.260 -5.118 1.00 96.00 86 SER A CA 1
ATOM 639 C C . SER A 1 86 ? 10.725 -3.645 -3.910 1.00 96.00 86 SER A C 1
ATOM 641 O O . SER A 1 86 ? 10.729 -2.951 -2.896 1.00 96.00 86 SER A O 1
ATOM 643 N N . GLY A 1 87 ? 9.959 -4.739 -4.000 1.00 96.56 87 GLY A N 1
ATOM 644 C CA . GLY A 1 87 ? 9.025 -5.139 -2.943 1.00 96.56 87 GLY A CA 1
ATOM 645 C C . GLY A 1 87 ? 9.706 -5.489 -1.617 1.00 96.56 87 GLY A C 1
ATOM 646 O O . GLY A 1 87 ? 9.248 -5.039 -0.571 1.00 96.56 87 GLY A O 1
ATOM 647 N N . GLU A 1 88 ? 10.818 -6.230 -1.646 1.00 97.38 88 GLU A N 1
ATOM 648 C CA . GLU A 1 88 ? 11.535 -6.600 -0.413 1.00 97.38 88 GLU A CA 1
ATOM 649 C C . GLU A 1 88 ? 12.278 -5.406 0.208 1.00 97.38 88 GLU A C 1
ATOM 651 O O . GLU A 1 88 ? 12.280 -5.231 1.430 1.00 97.38 88 GLU A O 1
ATOM 656 N N . ASP A 1 89 ? 12.827 -4.525 -0.635 1.00 97.06 89 ASP A N 1
ATOM 657 C CA . ASP A 1 89 ? 13.423 -3.262 -0.190 1.00 97.06 89 ASP A CA 1
ATOM 658 C C . ASP A 1 89 ? 12.377 -2.402 0.532 1.00 97.06 89 ASP A C 1
ATOM 660 O O . ASP A 1 89 ? 12.632 -1.885 1.622 1.00 97.06 89 ASP A O 1
ATOM 664 N N . LEU A 1 90 ? 11.163 -2.309 -0.028 1.00 97.62 90 LEU A N 1
ATOM 665 C CA . LEU A 1 90 ? 10.060 -1.585 0.597 1.00 97.62 90 LEU A CA 1
ATOM 666 C C . LEU A 1 90 ? 9.629 -2.227 1.923 1.00 97.62 90 LEU A C 1
ATOM 668 O O . LEU A 1 90 ? 9.390 -1.504 2.889 1.00 97.62 90 LEU A O 1
ATOM 672 N N . CYS A 1 91 ? 9.549 -3.560 2.006 1.00 97.38 91 CYS A N 1
ATOM 673 C CA . CYS A 1 91 ? 9.282 -4.255 3.269 1.00 97.38 91 CYS A CA 1
ATOM 674 C C . CYS A 1 91 ? 10.295 -3.859 4.349 1.00 97.38 91 CYS A C 1
ATOM 676 O O . CYS A 1 91 ? 9.914 -3.555 5.481 1.00 97.38 91 CYS A O 1
ATOM 678 N N . THR A 1 92 ? 11.581 -3.848 4.000 1.00 96.94 92 THR A N 1
ATOM 679 C CA . THR A 1 92 ? 12.668 -3.496 4.920 1.00 96.94 92 THR A CA 1
ATOM 680 C C . THR A 1 92 ? 12.553 -2.048 5.399 1.00 96.94 92 THR A C 1
ATOM 682 O O . 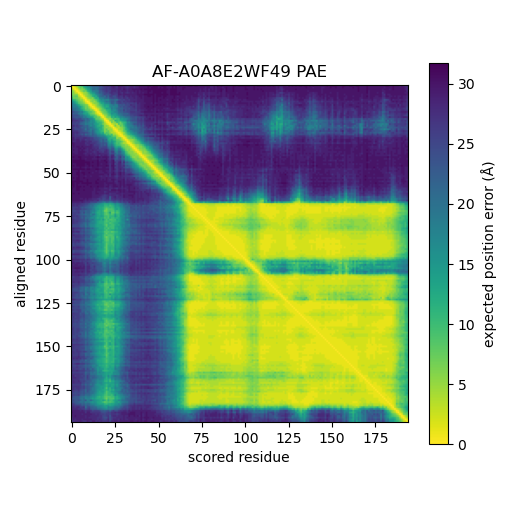THR A 1 92 ? 12.597 -1.802 6.608 1.00 96.94 92 THR A O 1
ATOM 685 N N . ASP A 1 93 ? 12.324 -1.099 4.486 1.00 97.00 93 ASP A N 1
ATOM 686 C CA . ASP A 1 93 ? 12.191 0.321 4.836 1.00 97.00 93 ASP A CA 1
ATOM 687 C C . ASP A 1 93 ? 10.933 0.587 5.686 1.00 97.00 93 ASP A C 1
ATOM 689 O O . ASP A 1 93 ? 10.985 1.293 6.696 1.00 97.00 93 ASP A O 1
ATOM 693 N N . LEU A 1 94 ? 9.805 -0.056 5.362 1.00 96.06 94 LEU A N 1
ATOM 694 C CA . LEU A 1 94 ? 8.579 0.028 6.162 1.00 96.06 94 LEU A CA 1
ATOM 695 C C . LEU A 1 94 ? 8.792 -0.480 7.590 1.00 96.06 94 LEU A C 1
ATOM 697 O O . LEU A 1 94 ? 8.417 0.214 8.536 1.00 96.06 94 LEU A O 1
ATOM 701 N N . ARG A 1 95 ? 9.410 -1.657 7.765 1.00 94.19 95 ARG A N 1
ATOM 702 C CA . ARG A 1 95 ? 9.709 -2.209 9.099 1.00 94.19 95 ARG A CA 1
ATOM 703 C C . ARG A 1 95 ? 10.573 -1.246 9.906 1.00 94.19 95 ARG A C 1
ATOM 705 O O . ARG A 1 95 ? 10.216 -0.914 11.034 1.00 94.19 95 ARG A O 1
ATOM 712 N N . SER A 1 96 ? 11.661 -0.755 9.308 1.00 93.75 96 SER A N 1
ATOM 713 C CA . SER A 1 96 ? 12.575 0.189 9.956 1.00 93.75 96 SER A CA 1
ATOM 714 C C . SER A 1 96 ? 11.844 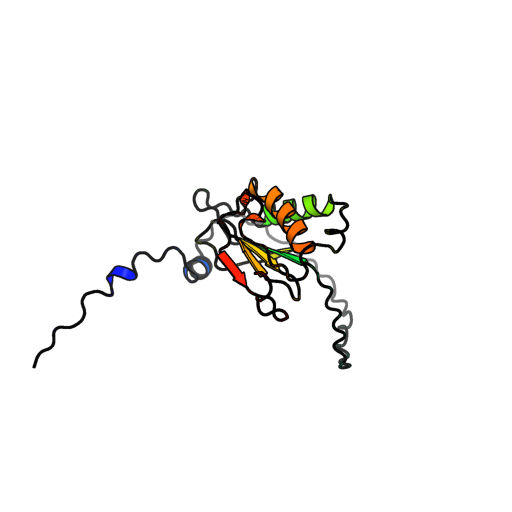1.460 10.405 1.00 93.75 96 SER A C 1
ATOM 716 O O . SER A 1 96 ? 11.862 1.814 11.587 1.00 93.75 96 SER A O 1
ATOM 718 N N . ARG A 1 97 ? 11.098 2.104 9.501 1.00 93.56 97 ARG A N 1
ATOM 719 C CA . ARG A 1 97 ? 10.399 3.363 9.795 1.00 93.56 97 ARG A CA 1
ATOM 720 C C . ARG A 1 97 ? 9.260 3.218 10.786 1.00 93.56 97 ARG A C 1
ATOM 722 O O . ARG A 1 97 ? 9.012 4.173 11.520 1.00 93.56 97 ARG A O 1
ATOM 729 N N . LEU A 1 98 ? 8.559 2.083 10.785 1.00 89.94 98 LEU A N 1
ATOM 730 C CA . LEU A 1 98 ? 7.493 1.792 11.743 1.00 89.94 98 LEU A CA 1
ATOM 731 C C . LEU A 1 98 ? 8.063 1.482 13.128 1.00 89.94 98 LEU A C 1
ATOM 733 O O . LEU A 1 98 ? 7.528 1.990 14.107 1.00 89.94 98 LEU A O 1
ATOM 737 N N . SER A 1 99 ? 9.176 0.742 13.216 1.00 86.88 99 SER A N 1
ATOM 738 C CA . SER A 1 99 ? 9.846 0.470 14.499 1.00 86.88 99 SER A CA 1
ATOM 739 C C . SER A 1 99 ? 10.418 1.720 15.168 1.00 86.88 99 SER A C 1
ATOM 741 O O . SER A 1 99 ? 10.496 1.781 16.389 1.00 86.88 99 SER A O 1
ATOM 743 N N . ALA A 1 100 ? 10.769 2.742 14.383 1.00 86.62 100 ALA A N 1
ATOM 744 C CA . ALA A 1 100 ? 11.250 4.020 14.897 1.00 86.62 100 ALA A CA 1
ATOM 745 C C . ALA A 1 100 ? 10.123 4.929 15.436 1.00 86.62 100 ALA A C 1
ATOM 747 O O . ALA A 1 100 ? 10.393 6.042 15.882 1.00 86.62 100 ALA A O 1
ATOM 748 N N . GLN A 1 101 ? 8.852 4.509 15.356 1.00 79.12 101 GLN A N 1
ATOM 749 C CA . GLN A 1 101 ? 7.719 5.291 15.854 1.00 79.12 101 GLN A CA 1
ATOM 750 C C . GLN A 1 101 ? 7.387 4.935 17.298 1.00 79.12 101 GLN A C 1
ATOM 752 O O . GLN A 1 101 ? 7.157 3.775 17.619 1.00 79.12 101 GLN A O 1
ATOM 757 N N . HIS A 1 102 ? 7.245 5.958 18.138 1.00 70.69 102 HIS A N 1
ATOM 758 C CA . HIS A 1 102 ? 6.831 5.812 19.538 1.00 70.69 102 HIS A CA 1
ATOM 759 C C . HIS A 1 102 ? 5.350 6.165 19.777 1.00 70.69 102 HIS A C 1
ATOM 761 O O . HIS A 1 102 ? 4.886 6.173 20.914 1.00 70.69 102 HIS A O 1
ATOM 767 N N . GLU A 1 103 ? 4.596 6.466 18.716 1.00 67.94 103 GLU A N 1
ATOM 768 C CA . GLU A 1 103 ? 3.195 6.889 18.808 1.00 67.94 103 GLU A CA 1
ATOM 769 C C . GLU A 1 103 ? 2.258 5.747 19.260 1.00 67.94 103 GLU A C 1
ATOM 771 O O . GLU A 1 103 ? 2.285 4.667 18.656 1.00 67.94 103 GLU A O 1
ATOM 776 N N . PRO A 1 104 ? 1.339 5.980 20.222 1.00 61.72 104 PRO A N 1
ATOM 777 C CA . PRO A 1 104 ? 0.418 4.956 20.730 1.00 61.72 104 PRO A CA 1
ATOM 778 C C . PRO A 1 104 ? -0.464 4.306 19.654 1.00 61.72 104 PRO A C 1
ATOM 780 O O . PRO A 1 104 ? -0.790 3.124 19.744 1.00 61.72 104 PRO A O 1
ATOM 783 N N . ALA A 1 105 ? -0.831 5.059 18.609 1.00 60.72 105 ALA A N 1
ATOM 784 C CA . ALA A 1 105 ? -1.637 4.549 17.498 1.00 60.72 105 ALA A CA 1
ATOM 785 C C . ALA A 1 105 ? -0.907 3.466 16.679 1.00 60.72 105 ALA A C 1
ATOM 787 O O . ALA A 1 105 ? -1.549 2.586 16.115 1.00 60.72 105 ALA A O 1
ATOM 788 N N . VAL A 1 106 ? 0.428 3.506 16.634 1.00 63.22 106 VAL A N 1
ATOM 789 C CA . VAL A 1 106 ? 1.278 2.502 15.967 1.00 63.22 106 VAL A CA 1
ATOM 790 C C . VAL A 1 106 ? 1.798 1.466 16.966 1.00 63.22 106 VAL A C 1
ATOM 792 O O . VAL A 1 106 ? 2.194 0.378 16.562 1.00 63.22 106 VAL A O 1
ATOM 795 N N . ALA A 1 107 ? 1.728 1.751 18.271 1.00 54.22 107 ALA A N 1
ATOM 796 C CA . ALA A 1 107 ? 2.200 0.868 19.337 1.00 54.22 107 ALA A CA 1
ATOM 797 C C . ALA A 1 107 ? 1.469 -0.486 19.405 1.00 54.22 107 ALA A C 1
ATOM 799 O O . ALA A 1 107 ? 2.023 -1.443 19.933 1.00 54.22 107 ALA A O 1
ATOM 800 N N . ARG A 1 108 ? 0.263 -0.606 18.820 1.00 60.50 108 ARG A N 1
ATOM 801 C CA . ARG A 1 108 ? -0.415 -1.907 18.622 1.00 60.50 108 ARG A CA 1
ATOM 802 C C . ARG A 1 108 ? 0.245 -2.795 17.551 1.00 60.50 108 ARG A C 1
ATOM 804 O O . ARG A 1 108 ? -0.159 -3.939 17.391 1.00 60.50 108 ARG A O 1
ATOM 811 N N . GLY A 1 109 ? 1.262 -2.279 16.860 1.00 72.56 109 GLY A N 1
ATOM 812 C CA . GLY A 1 109 ? 2.097 -2.993 15.902 1.00 72.56 109 GLY A CA 1
ATOM 813 C C . GLY A 1 109 ? 1.465 -3.116 14.517 1.00 72.56 109 GLY A C 1
ATOM 814 O O . GLY A 1 109 ? 0.296 -3.469 14.364 1.00 72.56 109 GLY A O 1
ATOM 815 N N . PHE A 1 110 ? 2.269 -2.849 13.488 1.00 88.38 110 PHE A N 1
ATOM 816 C CA . PHE A 1 110 ? 1.996 -3.307 12.130 1.00 88.38 110 PHE A CA 1
ATOM 817 C C . PHE A 1 110 ? 2.917 -4.481 11.814 1.00 88.38 110 PHE A C 1
ATOM 819 O O . PHE A 1 110 ? 4.137 -4.346 11.910 1.00 88.38 110 PHE A O 1
ATOM 826 N N . ALA A 1 111 ? 2.350 -5.602 11.379 1.00 91.38 111 ALA A N 1
ATOM 827 C CA . ALA A 1 111 ? 3.126 -6.643 10.722 1.00 91.38 111 ALA A CA 1
ATOM 828 C C . ALA A 1 111 ? 3.346 -6.247 9.256 1.00 91.38 111 ALA A C 1
ATOM 830 O O . ALA A 1 111 ? 2.394 -5.919 8.545 1.00 91.38 111 ALA A O 1
ATOM 831 N N . VAL A 1 112 ? 4.604 -6.250 8.812 1.00 94.62 112 VAL A N 1
ATOM 832 C CA . VAL A 1 112 ? 4.971 -5.975 7.416 1.00 94.62 112 VAL A CA 1
ATOM 833 C C . VAL A 1 112 ? 5.458 -7.260 6.769 1.00 94.62 112 VAL A C 1
ATOM 835 O O . VAL A 1 112 ? 6.493 -7.816 7.157 1.00 94.62 112 VAL A O 1
ATOM 838 N N . GLU A 1 113 ? 4.731 -7.706 5.755 1.00 95.38 113 GLU A N 1
ATOM 839 C CA . GLU A 1 113 ? 4.922 -9.006 5.127 1.00 95.38 113 GLU A CA 1
ATOM 840 C C . GLU A 1 113 ? 5.026 -8.873 3.608 1.00 95.38 113 GLU A C 1
ATOM 842 O O . GLU A 1 113 ? 4.255 -8.153 2.972 1.00 95.38 113 GLU A O 1
ATOM 847 N N . GLY A 1 114 ? 5.975 -9.602 3.026 1.00 96.44 114 GLY A N 1
ATOM 848 C CA . GLY A 1 114 ? 6.049 -9.798 1.586 1.00 96.44 114 GLY A CA 1
ATOM 849 C C . GLY A 1 114 ? 5.192 -10.993 1.178 1.00 96.44 114 GLY A C 1
ATOM 850 O O . GLY A 1 114 ? 5.289 -12.060 1.780 1.00 96.44 114 GLY A O 1
ATOM 851 N N . VAL A 1 115 ? 4.377 -10.836 0.139 1.00 96.75 115 VAL A N 1
ATOM 852 C CA . VAL A 1 115 ? 3.673 -11.939 -0.529 1.00 96.75 115 VAL A CA 1
ATOM 853 C C . VAL A 1 115 ? 4.084 -11.992 -1.989 1.00 96.75 115 VAL A C 1
ATOM 855 O O . VAL A 1 115 ? 4.411 -10.966 -2.584 1.00 96.75 115 VAL A O 1
ATOM 858 N N . ALA A 1 116 ? 4.025 -13.183 -2.583 1.00 93.44 116 ALA A N 1
ATOM 859 C CA . ALA A 1 116 ? 4.446 -13.374 -3.964 1.00 93.44 116 ALA A CA 1
ATOM 860 C C . ALA A 1 116 ? 3.653 -12.476 -4.929 1.00 93.44 116 ALA A C 1
ATOM 862 O O . ALA A 1 116 ? 4.239 -11.651 -5.621 1.00 93.44 116 ALA A O 1
ATOM 863 N N . CYS A 1 117 ? 2.322 -12.580 -4.967 1.00 94.12 117 CYS A N 1
ATOM 864 C CA . CYS A 1 117 ? 1.520 -11.900 -5.984 1.00 94.12 117 CYS A CA 1
ATOM 865 C C . CYS A 1 117 ? 0.201 -11.352 -5.429 1.00 94.12 117 CYS A C 1
ATOM 867 O O . CYS A 1 117 ? -0.478 -12.017 -4.652 1.00 94.12 117 CYS A O 1
ATOM 869 N N . MET A 1 118 ? -0.186 -10.160 -5.894 1.00 95.06 118 MET A N 1
ATOM 870 C CA . MET A 1 118 ? -1.512 -9.554 -5.673 1.00 95.06 118 MET A CA 1
ATOM 871 C C . MET A 1 118 ? -2.223 -9.193 -6.990 1.00 95.06 118 MET A C 1
ATOM 873 O O . MET A 1 118 ? -3.129 -8.366 -7.010 1.00 95.06 118 MET A O 1
ATOM 877 N N . ALA A 1 119 ? -1.779 -9.774 -8.111 1.00 92.00 119 ALA A N 1
ATOM 878 C CA . ALA A 1 119 ? -2.333 -9.568 -9.453 1.00 92.00 119 ALA A CA 1
ATOM 879 C C . ALA A 1 119 ? -2.382 -8.101 -9.943 1.00 92.00 119 ALA A C 1
ATOM 881 O O . ALA A 1 119 ? -3.080 -7.790 -10.906 1.00 92.00 119 ALA A O 1
ATOM 882 N N . GLY A 1 120 ? -1.615 -7.198 -9.326 1.00 89.00 120 GLY A N 1
ATOM 883 C CA . GLY A 1 120 ? -1.604 -5.770 -9.652 1.00 89.00 120 GLY A CA 1
ATOM 884 C C . GLY A 1 120 ? -0.506 -5.325 -10.619 1.00 89.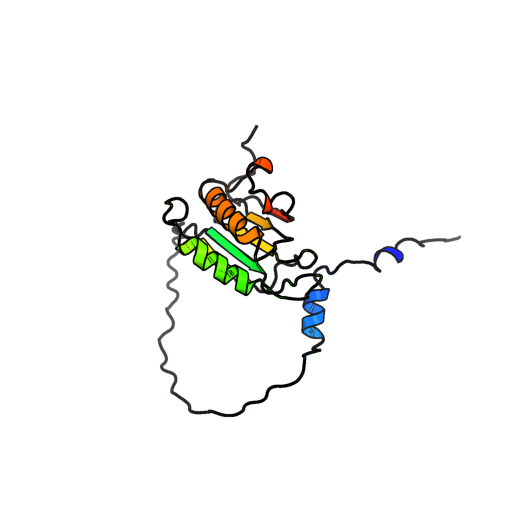00 120 GLY A C 1
ATOM 885 O O . GLY A 1 120 ? -0.259 -4.130 -10.727 1.00 89.00 120 GLY A O 1
ATOM 886 N N . CYS A 1 121 ? 0.165 -6.250 -11.312 1.00 87.38 121 CYS A N 1
ATOM 887 C CA . CYS A 1 121 ? 1.382 -5.984 -12.094 1.00 87.38 121 CYS A CA 1
ATOM 888 C C . CYS A 1 121 ? 1.219 -4.990 -13.258 1.00 87.38 121 CYS A C 1
ATOM 890 O O . CYS A 1 121 ? 2.224 -4.506 -13.771 1.00 87.38 121 CYS A O 1
ATOM 892 N N . SER A 1 122 ? -0.008 -4.648 -13.665 1.00 87.00 122 SER A N 1
ATOM 893 C CA . SER A 1 122 ? -0.256 -3.555 -14.617 1.00 87.00 122 SER A CA 1
ATOM 894 C C . SER A 1 122 ? 0.099 -2.175 -14.044 1.00 87.00 122 SER A C 1
ATOM 896 O O . SER A 1 122 ? 0.125 -1.189 -14.778 1.00 87.00 122 SER A O 1
ATOM 898 N N . ARG A 1 123 ? 0.347 -2.089 -12.732 1.00 87.25 123 ARG A N 1
ATOM 899 C CA . ARG A 1 123 ? 0.796 -0.900 -12.014 1.00 87.25 123 ARG A CA 1
ATOM 900 C C . ARG A 1 123 ? 2.028 -1.268 -11.179 1.00 87.25 123 ARG A C 1
ATOM 902 O O . ARG A 1 123 ? 1.984 -2.265 -10.457 1.00 87.25 123 ARG A O 1
ATOM 909 N N . PRO A 1 124 ? 3.129 -0.504 -11.267 1.00 87.00 124 PRO A N 1
ATOM 910 C CA . PRO A 1 124 ? 4.348 -0.836 -10.541 1.00 87.00 124 PRO A CA 1
ATOM 911 C C . PRO A 1 124 ? 4.082 -0.806 -9.033 1.00 87.00 124 PRO A C 1
ATOM 913 O O . PRO A 1 124 ? 3.410 0.100 -8.552 1.00 87.00 124 PRO A O 1
ATOM 916 N N . LEU A 1 125 ? 4.561 -1.849 -8.351 1.00 94.81 125 LEU A N 1
ATOM 917 C CA . LEU A 1 125 ? 4.443 -2.165 -6.921 1.00 94.81 125 LEU A CA 1
ATOM 918 C C . LEU A 1 125 ? 3.059 -1.956 -6.281 1.00 94.81 125 LEU A C 1
ATOM 920 O O . LEU A 1 125 ? 2.524 -0.854 -6.180 1.00 94.81 125 LEU A O 1
ATOM 924 N N . THR A 1 126 ? 2.491 -3.045 -5.769 1.00 97.69 126 THR A N 1
ATOM 925 C CA . THR A 1 126 ? 1.248 -3.002 -4.997 1.00 97.69 126 THR A CA 1
ATOM 926 C C . THR A 1 126 ? 1.481 -3.239 -3.517 1.00 97.69 126 THR A C 1
ATOM 928 O O . THR A 1 126 ? 2.257 -4.124 -3.144 1.00 97.69 126 THR A O 1
ATOM 931 N N . VAL A 1 127 ? 0.744 -2.496 -2.694 1.00 98.38 127 VAL A N 1
ATOM 932 C CA . VAL A 1 127 ? 0.770 -2.574 -1.230 1.00 98.38 127 VAL A CA 1
ATOM 933 C C . VAL A 1 127 ? -0.660 -2.617 -0.715 1.00 98.38 127 VAL A C 1
ATOM 935 O O . VAL A 1 127 ? -1.484 -1.790 -1.108 1.00 98.38 127 VAL A O 1
ATOM 938 N N . ALA A 1 128 ? -0.960 -3.562 0.168 1.00 98.00 128 ALA A N 1
ATOM 939 C CA . ALA A 1 128 ? -2.258 -3.691 0.802 1.00 98.00 128 ALA A CA 1
ATOM 940 C C . ALA A 1 128 ? -2.199 -3.389 2.301 1.00 98.00 128 ALA A C 1
ATOM 942 O O . ALA A 1 128 ? -1.198 -3.651 2.965 1.00 98.00 128 ALA A O 1
ATOM 943 N N . PHE A 1 129 ? -3.302 -2.856 2.821 1.00 97.19 129 PHE A N 1
ATOM 944 C CA . PHE A 1 129 ? -3.540 -2.636 4.244 1.00 97.19 129 PHE A CA 1
ATOM 945 C C . PHE A 1 129 ? -4.763 -3.432 4.661 1.00 97.19 129 PHE A C 1
ATOM 947 O O . PHE A 1 129 ? -5.815 -3.320 4.029 1.00 97.19 129 PHE A O 1
ATOM 954 N N . GLN A 1 130 ? -4.625 -4.226 5.719 1.00 94.62 130 GLN A N 1
ATOM 955 C CA . GLN A 1 130 ? -5.702 -5.059 6.241 1.00 94.62 130 GLN A CA 1
ATOM 956 C C . GLN A 1 130 ? -5.648 -5.106 7.764 1.00 94.62 130 GLN A C 1
ATOM 958 O O . GLN A 1 130 ? -4.582 -5.030 8.367 1.00 94.62 130 GLN A O 1
ATOM 963 N N . ALA A 1 131 ? -6.811 -5.202 8.392 1.00 92.00 131 ALA A N 1
ATOM 964 C CA . ALA A 1 131 ? -6.950 -5.501 9.811 1.00 92.00 131 ALA A CA 1
ATOM 965 C C . ALA A 1 131 ? -8.343 -6.093 10.037 1.00 92.00 131 ALA A C 1
ATOM 967 O O . ALA A 1 131 ? -9.270 -5.807 9.275 1.00 92.00 131 ALA A O 1
ATOM 968 N N . HIS A 1 132 ? -8.493 -6.912 11.075 1.00 88.38 132 HIS A N 1
ATOM 969 C CA . HIS A 1 132 ? -9.784 -7.507 11.403 1.00 88.38 132 HIS A CA 1
ATOM 970 C C . HIS A 1 132 ? -10.856 -6.424 11.630 1.00 88.38 132 HIS A C 1
ATOM 972 O O . HIS A 1 132 ? -10.606 -5.427 12.306 1.00 88.38 132 HIS A O 1
ATOM 978 N N . GLY A 1 133 ? -12.040 -6.608 11.036 1.00 87.94 133 GLY A N 1
ATOM 979 C CA . GLY A 1 133 ? -13.168 -5.676 11.149 1.00 87.94 133 GLY A CA 1
ATOM 980 C C . GLY A 1 133 ? -13.022 -4.348 10.391 1.00 87.94 133 GLY A C 1
ATOM 981 O O . GLY A 1 133 ? -13.977 -3.575 10.364 1.00 87.94 133 GLY A O 1
ATOM 982 N N . LYS A 1 134 ? -11.880 -4.084 9.745 1.00 91.94 134 LYS A N 1
ATOM 983 C CA . LYS A 1 134 ? -11.611 -2.836 9.018 1.00 91.94 134 LYS A CA 1
ATOM 984 C C . LYS A 1 134 ? -11.703 -3.008 7.504 1.00 91.94 134 LYS A C 1
ATOM 986 O O . LYS A 1 134 ? -11.488 -4.096 6.973 1.00 91.94 134 LYS A O 1
ATOM 991 N N . ALA A 1 135 ? -11.991 -1.915 6.800 1.00 94.31 135 ALA A N 1
ATOM 992 C CA . ALA A 1 135 ? -11.923 -1.869 5.347 1.00 94.31 135 ALA A CA 1
ATOM 993 C C . ALA A 1 135 ? -10.489 -2.133 4.862 1.00 94.31 135 ALA A C 1
ATOM 995 O O . ALA A 1 135 ? -9.560 -1.424 5.241 1.00 94.31 135 ALA A O 1
ATOM 996 N N . ALA A 1 136 ? -10.310 -3.118 3.986 1.00 95.44 136 ALA A N 1
ATOM 997 C CA . ALA A 1 136 ? -9.022 -3.390 3.365 1.00 95.44 136 ALA A CA 1
ATOM 998 C C . ALA A 1 136 ? -8.765 -2.434 2.194 1.00 95.44 136 ALA A C 1
ATOM 1000 O O . ALA A 1 136 ? -9.678 -2.126 1.425 1.00 95.44 136 ALA A O 1
ATOM 1001 N N . TYR A 1 137 ? -7.511 -2.021 2.018 1.00 97.25 137 TYR A N 1
ATOM 1002 C CA . TYR A 1 137 ? -7.069 -1.202 0.886 1.00 97.25 137 TYR A CA 1
ATOM 1003 C C . TYR A 1 137 ? -6.031 -1.951 0.076 1.00 97.25 137 TYR A C 1
ATOM 1005 O O . TYR A 1 137 ? -5.145 -2.578 0.645 1.00 97.25 137 TYR A O 1
ATOM 1013 N N . LEU A 1 138 ? -6.106 -1.813 -1.243 1.00 97.62 138 LEU A N 1
ATOM 1014 C CA . LEU A 1 138 ? -5.039 -2.175 -2.163 1.00 97.62 138 LEU A CA 1
ATOM 1015 C C . LEU A 1 138 ? -4.624 -0.919 -2.920 1.00 97.62 138 LEU A C 1
ATOM 1017 O O . LEU A 1 138 ? -5.433 -0.329 -3.641 1.00 97.62 138 LEU A O 1
ATOM 1021 N N . PHE A 1 139 ? -3.369 -0.520 -2.766 1.00 97.81 139 PHE A N 1
ATOM 1022 C CA . PHE A 1 139 ? -2.745 0.536 -3.548 1.00 97.81 139 PHE A CA 1
ATOM 1023 C C . PHE A 1 139 ? -1.842 -0.062 -4.623 1.00 97.81 139 PHE A C 1
ATOM 1025 O O . PHE A 1 139 ? -1.259 -1.130 -4.435 1.00 97.81 139 PHE A O 1
ATOM 1032 N N . GLY A 1 140 ? -1.713 0.639 -5.743 1.00 96.50 140 GLY A N 1
ATOM 1033 C CA . GLY A 1 140 ? -0.744 0.338 -6.793 1.00 96.50 140 GLY A CA 1
ATOM 1034 C C . GLY A 1 140 ? -0.126 1.607 -7.349 1.00 96.50 140 GLY A C 1
ATOM 1035 O O . GLY A 1 140 ? -0.523 2.706 -6.969 1.00 96.50 140 GLY A O 1
ATOM 1036 N N . SER A 1 141 ? 0.825 1.456 -8.270 1.00 95.88 141 SER A N 1
ATOM 1037 C CA . SER A 1 141 ? 1.665 2.572 -8.727 1.00 95.88 141 SER A CA 1
ATOM 1038 C C . SER A 1 141 ? 2.480 3.162 -7.566 1.00 95.88 141 SER A C 1
ATOM 1040 O O . SER A 1 141 ? 2.645 4.379 -7.487 1.00 95.88 141 SER A O 1
ATOM 1042 N N . ILE A 1 142 ? 2.925 2.298 -6.647 1.00 97.19 142 ILE A N 1
ATOM 1043 C CA . ILE A 1 142 ? 3.746 2.678 -5.499 1.00 97.19 142 ILE A CA 1
ATOM 1044 C C . ILE A 1 142 ? 5.201 2.801 -5.945 1.00 97.19 142 ILE A C 1
ATOM 1046 O O . ILE A 1 142 ? 5.786 1.876 -6.502 1.00 97.19 142 ILE A O 1
ATOM 1050 N N . ASP A 1 143 ? 5.803 3.940 -5.651 1.00 95.38 143 ASP A N 1
ATOM 1051 C CA . ASP A 1 143 ? 7.238 4.144 -5.707 1.00 95.38 143 ASP A CA 1
ATOM 1052 C C . ASP A 1 143 ? 7.837 3.797 -4.338 1.00 95.38 143 ASP A C 1
ATOM 1054 O O . ASP A 1 143 ? 7.543 4.439 -3.327 1.00 95.38 143 ASP A O 1
ATOM 1058 N N . ALA A 1 144 ? 8.688 2.770 -4.299 1.00 94.62 144 ALA A N 1
ATOM 1059 C CA . ALA A 1 144 ? 9.268 2.267 -3.056 1.00 94.62 144 ALA A CA 1
ATOM 1060 C C . ALA A 1 144 ? 10.097 3.316 -2.291 1.00 94.62 144 ALA A C 1
ATOM 1062 O O . ALA A 1 144 ? 10.229 3.209 -1.076 1.00 94.62 144 ALA A O 1
ATOM 1063 N N . ARG A 1 145 ? 10.653 4.325 -2.975 1.00 93.12 145 ARG A N 1
ATOM 1064 C CA . ARG A 1 145 ? 11.468 5.378 -2.355 1.00 93.12 145 ARG A CA 1
ATOM 1065 C C . ARG A 1 145 ? 10.643 6.614 -2.026 1.00 93.12 145 ARG A C 1
ATOM 1067 O O . ARG A 1 145 ? 10.802 7.174 -0.943 1.00 93.12 145 ARG A O 1
ATOM 1074 N N . ALA A 1 146 ? 9.790 7.051 -2.948 1.00 95.25 146 ALA A N 1
ATOM 1075 C CA . ALA A 1 146 ? 9.038 8.291 -2.798 1.00 95.25 146 ALA A CA 1
ATOM 1076 C C . ALA A 1 146 ? 7.808 8.128 -1.891 1.00 95.25 146 ALA A C 1
ATOM 1078 O O . ALA A 1 146 ? 7.529 9.011 -1.081 1.00 95.25 146 ALA A O 1
ATOM 1079 N N . ASP A 1 147 ? 7.101 6.996 -1.966 1.00 97.12 147 ASP A N 1
ATOM 1080 C CA . ASP A 1 147 ? 5.810 6.829 -1.285 1.00 97.12 147 ASP A CA 1
ATOM 1081 C C . ASP A 1 147 ? 5.917 6.196 0.108 1.00 97.12 147 ASP A C 1
ATOM 1083 O O . ASP A 1 147 ? 4.941 6.192 0.857 1.00 97.12 147 ASP A O 1
ATOM 1087 N N . VAL A 1 148 ? 7.078 5.666 0.503 1.00 96.69 148 VAL A N 1
ATOM 1088 C CA . VAL A 1 148 ? 7.239 4.963 1.791 1.00 96.69 148 VAL A CA 1
ATOM 1089 C C . VAL A 1 148 ? 6.852 5.824 2.999 1.00 96.69 148 VAL A C 1
ATOM 1091 O O . VAL A 1 148 ? 6.217 5.341 3.937 1.00 96.69 148 VAL A O 1
ATOM 1094 N N . GLY A 1 149 ? 7.157 7.125 2.966 1.00 96.12 149 GLY A N 1
ATOM 1095 C CA . GLY A 1 149 ? 6.746 8.057 4.017 1.00 96.12 149 GLY A CA 1
ATOM 1096 C C . GLY A 1 149 ? 5.226 8.214 4.098 1.00 96.12 149 GLY A C 1
ATOM 1097 O O . GLY A 1 149 ? 4.663 8.270 5.193 1.00 96.12 149 GLY A O 1
ATOM 1098 N N . ASP A 1 150 ? 4.554 8.225 2.950 1.00 97.19 150 ASP A N 1
ATOM 1099 C CA . ASP A 1 150 ? 3.101 8.324 2.859 1.00 97.19 150 ASP A CA 1
ATOM 1100 C C . ASP A 1 150 ? 2.401 7.009 3.216 1.00 97.19 150 ASP A C 1
ATOM 1102 O O . ASP A 1 150 ? 1.345 7.040 3.847 1.00 97.19 150 ASP A O 1
ATOM 1106 N N . LEU A 1 151 ? 3.015 5.856 2.939 1.00 97.19 151 LEU A N 1
ATOM 1107 C CA . LEU A 1 151 ? 2.555 4.557 3.439 1.00 97.19 151 LEU A CA 1
ATOM 1108 C C . LEU A 1 151 ? 2.595 4.499 4.973 1.00 97.19 151 LEU A C 1
ATOM 1110 O O . LEU A 1 151 ? 1.633 4.045 5.589 1.00 97.19 151 LEU A O 1
ATOM 1114 N N . VAL A 1 152 ? 3.650 5.021 5.610 1.00 95.50 152 VAL A N 1
ATOM 1115 C CA . VAL A 1 152 ? 3.732 5.121 7.081 1.00 95.50 152 VAL A CA 1
ATOM 1116 C C . VAL A 1 152 ? 2.685 6.094 7.633 1.00 95.50 152 VAL A C 1
ATOM 1118 O O . VAL A 1 152 ? 2.032 5.800 8.636 1.00 95.50 152 VAL A O 1
ATOM 1121 N N . ARG A 1 153 ? 2.469 7.244 6.980 1.00 94.81 153 ARG A N 1
ATOM 1122 C CA . ARG A 1 153 ? 1.398 8.185 7.361 1.00 94.81 153 ARG A CA 1
ATOM 1123 C C . ARG A 1 153 ? 0.018 7.542 7.238 1.00 94.81 153 ARG A C 1
ATOM 1125 O O . ARG A 1 153 ? -0.812 7.710 8.130 1.00 94.81 153 ARG A O 1
ATOM 1132 N N . PHE A 1 154 ? -0.215 6.776 6.175 1.00 95.88 154 PHE A N 1
ATOM 1133 C CA . PHE A 1 154 ? -1.460 6.043 5.992 1.00 95.88 154 PHE A CA 1
ATOM 1134 C C . PHE A 1 154 ? -1.634 4.942 7.036 1.00 95.88 154 PHE A C 1
ATOM 1136 O O . PHE A 1 154 ? -2.729 4.803 7.563 1.00 95.88 154 PHE A O 1
ATOM 1143 N N . ALA A 1 155 ? -0.569 4.225 7.406 1.00 94.31 155 ALA A N 1
ATOM 1144 C CA . ALA A 1 155 ? -0.604 3.239 8.485 1.00 94.31 155 ALA A CA 1
ATOM 1145 C C . ALA A 1 155 ? -1.125 3.862 9.793 1.00 94.31 155 ALA A C 1
ATOM 1147 O O . ALA A 1 155 ? -2.035 3.329 10.424 1.00 94.31 155 ALA A O 1
ATOM 1148 N N . ARG A 1 156 ? -0.627 5.050 10.158 1.00 91.62 156 ARG A N 1
ATOM 1149 C CA . ARG A 1 156 ? -1.098 5.791 11.343 1.00 91.62 156 ARG A CA 1
ATOM 1150 C C . ARG A 1 156 ? -2.578 6.161 11.250 1.00 91.62 156 ARG A C 1
ATOM 1152 O O . ARG A 1 156 ? -3.330 5.913 12.189 1.00 91.62 156 ARG A O 1
ATOM 1159 N N . LEU A 1 157 ? -2.996 6.723 10.115 1.00 92.00 157 LEU A N 1
ATOM 1160 C CA . LEU A 1 157 ? -4.399 7.063 9.874 1.00 92.00 157 LEU A CA 1
ATOM 1161 C C . LEU A 1 157 ? -5.282 5.813 9.987 1.00 92.00 157 LEU A C 1
ATOM 1163 O O . LEU A 1 157 ? -6.242 5.792 10.750 1.00 92.00 157 LEU A O 1
ATOM 1167 N N . TYR A 1 158 ? -4.921 4.749 9.278 1.00 92.81 158 TYR A N 1
ATOM 1168 C CA . TYR A 1 158 ? -5.643 3.483 9.253 1.00 92.81 158 TYR A CA 1
ATOM 1169 C C . TYR A 1 158 ? -5.773 2.850 10.645 1.00 92.81 158 TYR A C 1
ATOM 1171 O O . TYR A 1 158 ? -6.847 2.362 11.006 1.00 92.81 158 TYR A O 1
ATOM 1179 N N . ALA A 1 159 ? -4.722 2.923 11.467 1.00 90.19 159 ALA A N 1
ATOM 1180 C CA . ALA A 1 159 ? -4.765 2.462 12.850 1.00 90.19 159 ALA A CA 1
ATOM 1181 C C . ALA A 1 159 ? -5.760 3.257 13.708 1.00 90.19 159 ALA A C 1
ATOM 1183 O O . ALA A 1 159 ? -6.494 2.658 14.495 1.00 90.19 159 ALA A O 1
ATOM 1184 N N . SER A 1 160 ? -5.844 4.576 13.503 1.00 88.44 160 SER A N 1
ATOM 1185 C CA . SER A 1 160 ? -6.755 5.457 14.248 1.00 88.44 160 SER A CA 1
ATOM 1186 C C . SER A 1 160 ? -8.243 5.269 13.904 1.00 88.44 160 SER A C 1
ATOM 1188 O O . SER A 1 160 ? -9.108 5.582 14.717 1.00 88.44 160 SER A O 1
ATOM 1190 N N . LEU A 1 161 ? -8.557 4.738 12.717 1.00 88.69 161 LEU A N 1
ATOM 1191 C CA . LEU A 1 161 ? -9.928 4.568 12.227 1.00 88.69 161 LEU A CA 1
ATOM 1192 C C . LEU A 1 161 ? -10.531 3.248 12.705 1.00 88.69 161 LEU A C 1
ATOM 1194 O O . LEU A 1 161 ? -10.034 2.193 12.325 1.00 88.69 161 LEU A O 1
ATOM 1198 N N . ALA A 1 162 ? -11.619 3.279 13.475 1.00 87.62 162 ALA A N 1
ATOM 1199 C CA . ALA A 1 162 ? -12.246 2.072 14.027 1.00 87.62 162 ALA A CA 1
ATOM 1200 C C . ALA A 1 162 ? -12.675 1.056 12.950 1.00 87.62 162 ALA A C 1
ATOM 1202 O O . ALA A 1 162 ? -12.424 -0.136 13.101 1.00 87.62 162 ALA A O 1
ATOM 1203 N N . ASP A 1 163 ? -13.240 1.532 11.840 1.00 88.56 163 ASP A N 1
ATOM 1204 C CA . ASP A 1 163 ? -13.692 0.728 10.696 1.00 88.56 163 ASP A CA 1
ATOM 1205 C C . ASP A 1 163 ? -12.696 0.730 9.520 1.00 88.56 163 ASP A C 1
ATOM 1207 O O . ASP A 1 163 ? -12.956 0.144 8.468 1.00 88.56 163 ASP A O 1
ATOM 1211 N N . GLY A 1 164 ? -11.550 1.402 9.670 1.00 91.06 164 GLY A N 1
ATOM 1212 C CA . GLY A 1 164 ? -10.558 1.590 8.610 1.00 91.06 164 GLY A CA 1
ATOM 1213 C C . GLY A 1 164 ? -11.024 2.464 7.441 1.00 91.06 164 GLY A C 1
ATOM 1214 O O . GLY A 1 164 ? -10.308 2.582 6.446 1.00 91.06 164 GLY A O 1
ATOM 1215 N N . TRP A 1 165 ? -12.205 3.076 7.495 1.00 92.00 165 TRP A N 1
ATOM 1216 C CA . TRP A 1 165 ? -12.731 3.839 6.373 1.00 92.00 165 TRP A CA 1
ATOM 1217 C C . TRP A 1 165 ? -12.161 5.259 6.339 1.00 92.00 165 TRP A C 1
ATOM 1219 O O . TRP A 1 165 ? -12.289 6.023 7.290 1.00 92.00 165 TRP A O 1
ATOM 1229 N N . CYS A 1 166 ? -11.563 5.645 5.211 1.00 89.31 166 CYS A N 1
ATOM 1230 C CA . CYS A 1 166 ? -11.102 7.007 4.964 1.00 89.31 166 CYS A CA 1
ATOM 1231 C C . CYS A 1 166 ? -11.655 7.538 3.637 1.00 89.31 166 CYS A C 1
ATOM 1233 O O . CYS A 1 166 ? -11.835 6.795 2.659 1.00 89.31 166 CYS A O 1
ATOM 1235 N N . SER A 1 167 ? -11.929 8.841 3.594 1.00 88.62 167 SER A N 1
ATOM 1236 C CA . SER A 1 167 ? -12.278 9.538 2.358 1.00 88.62 167 SER A CA 1
ATOM 1237 C C . SER A 1 167 ? -11.040 9.736 1.474 1.00 88.62 167 SER A C 1
ATOM 1239 O O . SER A 1 167 ? -9.897 9.563 1.902 1.00 88.62 167 SER A O 1
ATOM 1241 N N . SER A 1 168 ? -11.239 10.099 0.204 1.00 85.44 168 SER A N 1
ATOM 1242 C CA . SER A 1 168 ? -10.120 10.422 -0.691 1.00 85.44 168 SER A CA 1
ATOM 1243 C C . SER A 1 168 ? -9.273 11.589 -0.184 1.00 85.44 168 SER A C 1
ATOM 1245 O O . SER A 1 168 ? -8.055 11.514 -0.292 1.00 85.44 168 SER A O 1
ATOM 1247 N N . GLY A 1 169 ? -9.897 12.616 0.402 1.00 87.38 169 GLY A N 1
ATOM 1248 C CA . GLY A 1 169 ? -9.205 13.809 0.901 1.00 87.38 169 GLY A CA 1
ATOM 1249 C C . GLY A 1 169 ? -8.376 13.582 2.168 1.00 87.38 169 GLY A C 1
ATOM 1250 O O . GLY A 1 169 ? -7.465 14.352 2.437 1.00 87.38 169 GLY A O 1
ATOM 1251 N N . GLN A 1 170 ? -8.655 12.522 2.933 1.00 88.94 170 GLN A N 1
ATOM 1252 C CA . GLN A 1 170 ? -7.863 12.164 4.117 1.00 88.94 170 GLN A CA 1
ATOM 1253 C C . GLN A 1 170 ? -6.581 11.398 3.773 1.00 88.94 170 GLN A C 1
ATOM 1255 O O . GLN A 1 170 ? -5.705 11.249 4.625 1.00 88.94 170 GLN A O 1
ATOM 1260 N N . ARG A 1 171 ? -6.465 10.866 2.550 1.00 92.75 171 ARG A N 1
ATOM 1261 C CA . ARG A 1 171 ? -5.299 10.072 2.158 1.00 92.75 171 ARG A CA 1
ATOM 1262 C C . ARG A 1 171 ? -4.071 10.968 1.964 1.00 92.75 171 ARG A C 1
ATOM 1264 O O . ARG A 1 171 ? -4.203 12.046 1.387 1.00 92.75 171 ARG A O 1
ATOM 1271 N N . PRO A 1 172 ? -2.876 10.513 2.385 1.00 94.94 172 PRO A N 1
ATOM 1272 C CA . PRO A 1 172 ? -1.628 11.209 2.087 1.00 94.94 172 PRO A CA 1
ATOM 1273 C C . PRO A 1 172 ? -1.451 11.446 0.583 1.00 94.94 172 PRO A C 1
ATOM 1275 O O . PRO A 1 172 ? -1.899 10.634 -0.232 1.00 94.94 172 PRO A O 1
ATOM 1278 N N . ALA A 1 173 ? -0.789 12.548 0.222 1.00 92.75 173 ALA A N 1
ATOM 1279 C CA . ALA A 1 173 ? -0.706 13.029 -1.157 1.00 92.75 173 ALA A CA 1
ATOM 1280 C C . ALA A 1 173 ? -0.129 11.980 -2.123 1.00 92.75 173 ALA A C 1
ATOM 1282 O O . ALA A 1 173 ? -0.701 11.760 -3.189 1.00 92.75 173 ALA A O 1
ATOM 1283 N N . GLY A 1 174 ? 0.925 11.263 -1.726 1.00 93.19 174 GLY A N 1
ATOM 1284 C CA . GLY A 1 174 ? 1.527 10.197 -2.523 1.00 93.19 174 GLY A CA 1
ATOM 1285 C C . GLY A 1 174 ? 0.616 8.993 -2.752 1.00 93.19 174 GLY A C 1
ATOM 1286 O O . GLY A 1 174 ? 0.874 8.229 -3.670 1.00 93.19 174 GLY A O 1
ATOM 1287 N N . LEU A 1 175 ? -0.484 8.829 -2.006 1.00 95.25 175 LEU A N 1
ATOM 1288 C CA . LEU A 1 175 ? -1.474 7.755 -2.206 1.00 95.25 175 LEU A CA 1
ATOM 1289 C C . LEU A 1 175 ? -2.775 8.234 -2.872 1.00 95.25 175 LEU A C 1
ATOM 1291 O O . LEU A 1 175 ? -3.691 7.433 -3.124 1.00 95.25 175 LEU A O 1
ATOM 1295 N N . ALA A 1 176 ? -2.893 9.530 -3.164 1.00 91.31 176 ALA A N 1
ATOM 1296 C CA . ALA A 1 176 ? -4.030 10.070 -3.894 1.00 91.31 176 ALA A CA 1
ATOM 1297 C C . ALA A 1 176 ? -4.083 9.460 -5.308 1.00 91.31 176 ALA A C 1
ATOM 1299 O O . ALA A 1 176 ? -3.079 9.366 -6.006 1.00 91.31 176 ALA A O 1
ATOM 1300 N N . GLY A 1 177 ? -5.256 8.972 -5.725 1.00 91.44 177 GLY A N 1
ATOM 1301 C CA . GLY A 1 177 ? -5.434 8.331 -7.039 1.00 91.44 177 GLY A CA 1
ATOM 1302 C C . GLY A 1 177 ? -4.795 6.940 -7.207 1.00 91.44 177 GLY A C 1
ATOM 1303 O O . GLY A 1 177 ? -4.959 6.330 -8.260 1.00 91.44 177 GLY A O 1
ATOM 1304 N N . LYS A 1 178 ? -4.124 6.401 -6.179 1.00 95.44 178 LYS A N 1
ATOM 1305 C CA . LYS A 1 178 ? -3.419 5.103 -6.235 1.00 95.44 178 LYS A CA 1
ATOM 1306 C C . LYS A 1 178 ? -4.222 3.901 -5.728 1.00 95.44 178 LYS A C 1
ATOM 1308 O O . LYS A 1 178 ? -3.727 2.778 -5.736 1.00 95.44 178 LYS A O 1
ATOM 1313 N N . THR A 1 179 ? -5.459 4.104 -5.271 1.00 95.38 179 THR A N 1
ATOM 1314 C CA . THR A 1 179 ? -6.318 3.021 -4.759 1.00 95.38 179 THR A CA 1
ATOM 1315 C C . THR A 1 179 ? -6.860 2.167 -5.901 1.00 95.38 179 THR A C 1
ATOM 1317 O O . THR A 1 179 ? -7.591 2.667 -6.750 1.00 95.38 179 THR A O 1
ATOM 1320 N N . LEU A 1 180 ? -6.536 0.875 -5.883 1.00 94.88 180 LEU A N 1
ATOM 1321 C CA . LEU A 1 180 ? -7.045 -0.130 -6.820 1.00 94.88 180 LEU A CA 1
ATOM 1322 C C . LEU A 1 180 ? -8.324 -0.776 -6.312 1.00 94.88 180 LEU A C 1
ATOM 1324 O O . LEU A 1 180 ? -9.247 -1.019 -7.081 1.00 94.88 180 LEU A O 1
ATOM 1328 N N . ALA A 1 181 ? -8.367 -1.048 -5.011 1.00 94.50 181 ALA A N 1
ATOM 1329 C CA . ALA A 1 181 ? -9.524 -1.629 -4.364 1.00 94.50 181 ALA A CA 1
ATOM 1330 C C . ALA A 1 181 ? -9.661 -1.099 -2.940 1.00 94.50 181 ALA A C 1
ATOM 1332 O O . ALA A 1 181 ? -8.673 -0.809 -2.258 1.00 94.50 181 ALA A O 1
ATOM 1333 N N . ARG A 1 182 ? -10.913 -1.014 -2.501 1.00 94.69 182 ARG A N 1
ATOM 1334 C CA . ARG A 1 182 ? -11.293 -0.856 -1.104 1.00 94.69 182 ARG A CA 1
ATOM 1335 C C . ARG A 1 182 ? -12.387 -1.872 -0.817 1.00 94.69 182 ARG A C 1
ATOM 1337 O O . ARG A 1 182 ? -13.462 -1.779 -1.404 1.00 94.69 182 ARG A O 1
ATOM 1344 N N . ILE A 1 183 ? -12.097 -2.843 0.039 1.00 93.94 183 ILE A N 1
ATOM 1345 C CA . ILE A 1 183 ? -13.002 -3.948 0.359 1.00 93.94 183 ILE A CA 1
ATOM 1346 C C . ILE A 1 183 ? -13.572 -3.679 1.755 1.00 93.94 183 ILE A C 1
ATOM 1348 O O . ILE A 1 183 ? -12.783 -3.548 2.692 1.00 93.94 183 ILE A O 1
ATOM 1352 N N . PRO A 1 184 ? -14.900 -3.554 1.923 1.00 90.75 184 PRO A N 1
ATOM 1353 C CA . PRO A 1 184 ? -15.505 -3.364 3.238 1.00 90.75 184 PRO A CA 1
ATOM 1354 C C . PRO A 1 184 ? -15.146 -4.497 4.208 1.00 90.75 184 PRO A C 1
ATOM 1356 O O . PRO A 1 184 ? -15.041 -5.656 3.806 1.00 90.75 184 PRO A O 1
ATOM 1359 N N . GLY A 1 185 ? -14.963 -4.158 5.486 1.00 86.81 185 GLY A N 1
ATOM 1360 C CA . GLY A 1 185 ? -14.764 -5.154 6.537 1.00 86.81 185 GLY A CA 1
ATOM 1361 C C . GLY A 1 185 ? -16.041 -5.964 6.781 1.00 86.81 185 GLY A C 1
ATOM 1362 O O . GLY A 1 185 ? -17.148 -5.449 6.639 1.00 86.81 185 GLY A O 1
ATOM 1363 N N . SER A 1 186 ? -15.897 -7.222 7.196 1.00 75.06 186 SER A N 1
ATOM 1364 C CA . SER A 1 186 ? -17.018 -8.143 7.449 1.00 75.06 186 SER A CA 1
ATOM 1365 C C . SER A 1 186 ? -17.978 -7.695 8.563 1.00 75.06 186 SER A C 1
ATOM 1367 O O . SER A 1 186 ? -19.094 -8.198 8.632 1.00 75.06 186 SER A O 1
ATOM 1369 N N . GLY A 1 187 ? -17.567 -6.755 9.423 1.00 65.31 187 GLY A N 1
ATOM 1370 C CA . GLY A 1 187 ? -18.345 -6.276 10.572 1.00 65.31 187 GLY A CA 1
ATOM 1371 C C . GLY A 1 187 ? -19.045 -4.926 10.392 1.00 65.31 187 GLY A C 1
ATOM 1372 O O . GLY A 1 187 ? -19.711 -4.482 11.321 1.00 65.31 187 GLY A O 1
ATOM 1373 N N . ASN A 1 188 ? -18.898 -4.251 9.246 1.00 56.84 188 ASN A N 1
ATOM 1374 C CA . ASN A 1 188 ? -19.519 -2.944 9.027 1.00 56.84 188 ASN A CA 1
ATOM 1375 C C . ASN A 1 188 ? -19.968 -2.802 7.560 1.00 56.84 188 ASN A C 1
ATOM 1377 O O . ASN A 1 188 ? -19.113 -2.601 6.689 1.00 56.84 188 ASN A O 1
ATOM 1381 N N . PRO A 1 189 ? -21.275 -2.904 7.240 1.00 53.06 189 PRO A N 1
ATOM 1382 C CA . PRO A 1 189 ? -21.751 -2.491 5.929 1.00 53.06 189 PRO A CA 1
ATOM 1383 C C . PRO A 1 189 ? -21.483 -0.991 5.827 1.00 53.06 189 PRO A C 1
ATOM 1385 O O . PRO A 1 189 ? -22.064 -0.214 6.575 1.00 53.06 189 PRO A O 1
ATOM 1388 N N . ALA A 1 190 ? -20.554 -0.591 4.957 1.00 53.72 190 ALA A N 1
ATOM 1389 C CA . ALA A 1 190 ? -20.188 0.806 4.745 1.00 53.72 190 ALA A CA 1
ATOM 1390 C C . ALA A 1 190 ? -21.453 1.685 4.646 1.00 53.72 190 ALA A C 1
ATOM 1392 O O . ALA A 1 190 ? -22.162 1.648 3.642 1.00 53.72 190 ALA A O 1
ATOM 1393 N N . GLY A 1 191 ? -21.775 2.418 5.714 1.00 49.69 191 GLY A N 1
ATOM 1394 C CA . GLY A 1 191 ? -23.109 2.994 5.873 1.00 49.69 191 GLY A CA 1
ATOM 1395 C C . GLY A 1 191 ? -23.221 3.903 7.088 1.00 49.69 191 GLY A C 1
ATOM 1396 O O . GLY A 1 191 ? -24.106 3.729 7.916 1.00 49.69 191 GLY A O 1
ATOM 1397 N N . GLY A 1 192 ? -22.305 4.864 7.216 1.00 47.53 192 GLY A N 1
ATOM 1398 C CA . GLY A 1 192 ? -22.286 5.774 8.359 1.00 47.53 192 GLY A CA 1
ATOM 1399 C C . GLY A 1 192 ? -21.463 7.042 8.161 1.00 47.53 192 GLY A C 1
ATOM 1400 O O . GLY A 1 192 ? -20.845 7.505 9.108 1.00 47.53 192 GLY A O 1
ATOM 1401 N N . SER A 1 193 ? -21.419 7.614 6.959 1.00 43.69 193 SER A N 1
ATOM 1402 C CA . SER A 1 193 ? -21.022 9.018 6.804 1.00 43.69 193 SER A CA 1
ATOM 1403 C C . SER A 1 193 ? -21.898 9.690 5.752 1.00 43.69 193 SER A C 1
ATOM 1405 O O . SER A 1 193 ? -21.750 9.468 4.551 1.00 43.69 193 SER A O 1
ATOM 1407 N N . ARG A 1 194 ? -22.886 10.438 6.260 1.00 37.00 194 ARG A N 1
ATOM 1408 C CA . ARG A 1 194 ? -23.501 11.569 5.559 1.00 37.00 194 ARG A CA 1
ATOM 1409 C C . ARG A 1 194 ? -22.530 12.740 5.570 1.00 37.00 194 ARG A C 1
ATOM 1411 O O . ARG A 1 194 ? -21.759 12.825 6.552 1.00 37.00 194 ARG A O 1
#

Organism: Rhizobium loti (NCBI:txid381)

Mean predicted aligned error: 15.34 Å

Sequence (194 aa):
MNATGRQGWEGWMAQRPASQETCHQHELTGRGVPGGNANLGLVGRLASFLPSPVLESDGKLDGSIDPIHRIIVCTLCRDLVTGVRSGEDLCTDLRSRLSAQHEPAVARGFAVEGVACMAGCSRPLTVAFQAHGKAAYLFGSIDARADVGDLVRFARLYASLADGWCSSGQRPAGLAGKTLARIPGSGNPAGGSR

Secondary structure (DSSP, 8-state):
-------SSGGGSTT--S-THHHHHHHHT--PPP---------------PPP----------S-----EEEEEESS---TTT----HHHHHHHHHHHHHT---HHHHT-EEEEEES--S-TTSS--EEEE-TTS-EEEE-S--TTTSHHHHHHHHHHHHH-TT----GGGS-GGGTT-EEEEE--TT--S----

Radius of gyration: 22.75 Å; Cα contacts (8 Å, |Δi|>4): 252; chains: 1; bounding box: 61×50×69 Å

Nearest PDB structures (foldseek):
  7q4v-assembly1_C  TM=6.433E-01  e=4.856E-02  Acetobacterium woodii DSM 1030
  7zm7-assembly1_H  TM=6.413E-01  e=1.318E-01  Thermochaetoides thermophila DSM 1495

pLDDT: mean 72.53, std 24.56, range [30.03, 98.38]

Solvent-accessible surface area (backbone atoms only — not comparable to full-atom values): 12165 Å² total; per-residue (Å²): 141,80,93,85,78,92,85,82,71,77,77,71,70,81,72,70,72,62,57,66,60,54,64,59,49,57,66,72,61,67,82,70,83,87,88,87,89,85,81,90,84,93,74,90,78,79,88,76,85,69,79,74,82,76,83,78,85,72,95,64,87,69,87,72,70,72,69,50,31,35,40,40,26,21,44,66,22,31,36,88,87,79,60,49,60,51,26,63,61,33,44,52,53,51,49,54,60,55,70,73,53,86,50,74,63,52,66,71,45,69,50,66,43,77,41,63,76,76,74,47,58,78,28,28,30,33,42,30,41,41,35,77,51,16,30,26,38,31,34,31,63,49,45,62,79,79,28,47,64,34,52,54,53,42,51,44,52,44,55,68,32,87,50,31,74,75,59,77,86,73,46,41,75,77,51,52,93,24,68,75,45,74,45,71,19,93,76,43,80,90,79,86,79,132